Protein AF-A0A7C5TCI5-F1 (afdb_monomer)

Solvent-accessible surface area (backbone atoms only — not comparable to full-atom values): 12674 Å² total; per-residue (Å²): 134,63,66,67,57,52,53,52,51,51,50,53,52,52,51,53,50,49,55,48,21,57,48,27,45,71,73,50,46,70,68,56,53,54,50,59,69,69,53,78,67,36,75,68,48,52,59,88,47,69,71,45,50,53,48,42,74,34,11,46,44,32,35,48,54,20,66,75,69,76,41,59,52,71,59,45,46,41,63,45,45,50,49,34,48,50,51,28,50,52,52,50,51,53,43,46,49,43,14,62,77,72,64,74,44,83,82,61,60,84,61,47,64,62,49,51,51,54,48,19,46,51,35,12,46,50,30,17,47,51,30,14,50,48,36,12,47,51,34,83,12,34,64,44,31,28,46,33,31,25,52,50,27,36,50,52,38,52,57,48,43,55,54,46,49,57,49,46,73,71,50,86,49,66,68,60,38,52,52,48,50,51,52,46,55,64,41,46,53,59,24,50,53,27,50,51,53,45,49,51,64,61,63,43,80,76,59,55,69,57,54,64,60,29,46,58,56,35,54,49,50,55,55,52,48,54,53,50,61,61,66,72,50,77,83,77,78,74,84,131

Nearest PDB structures (foldseek):
  2lff-assembly1_A  TM=5.286E-01  e=2.572E+00  Escherichia coli
  5k7v-assembly1_B  TM=2.996E-01  e=3.566E+00  synthetic construct

Foldseek 3Di:
DPPVLLVVLLVVLLVVLVVLLVVLPVQQDPVLVVVQVPDAWDFQAADDDDSLVSCLVSQQSQLCVCVVVVHDSVVCCCVLPVVLLVLLSQLVVLQQCCQVPQQVHRLDDSCLSVVLSVLLSVLQSVLQVCCRRGTRGGDRGSNSSSLLSLVSLLVSLVSSLVSLVVSLVVDPDPVSNVVSVVSNVVSVVSNVVSVVVSVCSCPPPPRPVSNVVSVVSSVVSSVVVSVVVVVPDPPPPDDD

Secondary structure (DSSP, 8-state):
--HHHHHHHHHHHHHHHHHHHHHHHHHS-HHHHHHHHHS---TT----SHHHHHHHHHTTT-THHHHHTT--HHHHHIIIIIHHHHHHHHHHHHHHHHIIIIISS-SS-TTHHHHHHHHHHHHHHHHHHHHHHHHSSPPP-HHHHHHHHHHHHHHHHHHHHHHHHHHHHH---HHHHHHHHHHHHHHHHHHHHHHHHHHHHHHSSS--HHHHHHHHHHHHHHHHHHHHHHHHS-------

Sequence (240 aa):
MRLGFVVVSLLAVLLAYTALYWASLVIVPRSLIVYWVSVKAIGFRPVLNMPMLIIYLTSPFNAYESLMFHYPPWLYFIESVVVPTVVLATEVIIALWASEYVLGRETLSELFLIQSFALAIASSYMTSLIAWVGGGKPSIGTSIYTEYMLAATVYVAIMLTRDLFRRLVVSRNTLARVYIGAVITAIAMPALVAAYLATELLLKPPIPTTHIAGLIPTVTLIVTHHKLVTKLRPKTTQPI

Radius of gyration: 20.07 Å; Cα contacts (8 Å, |Δi|>4): 283; chains: 1; bounding box: 53×35×58 Å

pLDDT: mean 80.59, std 11.41, range [31.55, 92.12]

Structure (mmCIF, N/CA/C/O backbone):
data_AF-A0A7C5TCI5-F1
#
_entry.id   AF-A0A7C5TCI5-F1
#
loop_
_atom_site.group_PDB
_atom_site.id
_atom_site.type_symbol
_atom_site.label_atom_id
_atom_site.label_alt_id
_atom_site.label_comp_id
_atom_site.label_asym_id
_atom_site.label_entity_id
_atom_site.label_seq_id
_atom_site.pdbx_PDB_ins_code
_atom_site.Cartn_x
_atom_site.Cartn_y
_atom_site.Cartn_z
_atom_site.occupancy
_atom_site.B_iso_or_equiv
_atom_site.auth_seq_id
_atom_site.auth_comp_id
_atom_site.auth_asym_id
_atom_site.auth_atom_id
_atom_site.pdbx_PDB_model_num
ATOM 1 N N . MET A 1 1 ? -22.645 1.639 9.595 1.00 60.03 1 MET A N 1
ATOM 2 C CA . MET A 1 1 ? -21.625 1.379 8.543 1.00 60.03 1 MET A CA 1
ATOM 3 C C . MET A 1 1 ? -22.262 0.765 7.291 1.00 60.03 1 MET A C 1
ATOM 5 O O . MET A 1 1 ? -23.114 -0.110 7.428 1.00 60.03 1 MET A O 1
ATOM 9 N N . ARG A 1 2 ? -21.852 1.146 6.070 1.00 70.38 2 ARG A N 1
ATOM 10 C CA . ARG A 1 2 ? -22.235 0.431 4.830 1.00 70.38 2 ARG A CA 1
ATOM 11 C C . ARG A 1 2 ? -21.138 -0.558 4.430 1.00 70.38 2 ARG A C 1
ATOM 13 O O . ARG A 1 2 ? -20.331 -0.270 3.554 1.00 70.38 2 ARG A O 1
ATOM 20 N N . LEU A 1 3 ? -21.123 -1.749 5.037 1.00 71.44 3 LEU A N 1
ATOM 21 C CA . LEU A 1 3 ? -20.145 -2.807 4.716 1.00 71.44 3 LEU A CA 1
ATOM 22 C C . LEU A 1 3 ? -20.060 -3.086 3.202 1.00 71.44 3 LEU A C 1
ATOM 24 O O . LEU A 1 3 ? -18.969 -3.233 2.658 1.00 71.44 3 LEU A O 1
ATOM 28 N N . GLY A 1 4 ? -21.203 -3.053 2.506 1.00 78.94 4 GLY A N 1
ATOM 29 C CA . GLY A 1 4 ? -21.256 -3.195 1.049 1.00 78.94 4 GLY A CA 1
ATOM 30 C C . GLY A 1 4 ? -20.452 -2.132 0.292 1.00 78.94 4 GLY A C 1
ATOM 31 O O . GLY A 1 4 ? -19.818 -2.455 -0.704 1.00 78.94 4 GLY A O 1
ATOM 32 N N . PHE A 1 5 ? -20.396 -0.889 0.783 1.00 79.38 5 PHE A N 1
ATOM 33 C CA . PHE A 1 5 ? -19.582 0.164 0.170 1.00 79.38 5 PHE A CA 1
ATOM 34 C C . PHE A 1 5 ? -18.085 -0.140 0.289 1.00 79.38 5 PHE A C 1
ATOM 36 O O . PHE A 1 5 ? -17.363 -0.013 -0.698 1.00 79.38 5 PHE A O 1
ATOM 43 N N . VAL A 1 6 ? -17.623 -0.591 1.461 1.00 77.44 6 VAL A N 1
ATOM 44 C CA . VAL A 1 6 ? -16.211 -0.952 1.688 1.00 77.44 6 VAL A CA 1
ATOM 45 C C . VAL A 1 6 ? -15.799 -2.112 0.781 1.00 77.44 6 VAL A C 1
ATOM 47 O O . VAL A 1 6 ? -14.771 -2.029 0.113 1.00 77.44 6 VAL A O 1
ATOM 50 N N . VAL A 1 7 ? -16.627 -3.157 0.700 1.00 81.50 7 VAL A N 1
ATOM 51 C CA . VAL A 1 7 ? -16.359 -4.341 -0.133 1.00 81.50 7 VAL A CA 1
ATOM 52 C C . VAL A 1 7 ? -16.335 -3.988 -1.622 1.00 81.50 7 VAL A C 1
ATOM 54 O O . VAL A 1 7 ? -15.394 -4.360 -2.320 1.00 81.50 7 VAL A O 1
ATOM 57 N N . VAL A 1 8 ? -17.327 -3.237 -2.114 1.00 85.62 8 VAL A N 1
ATOM 58 C CA . VAL A 1 8 ? -17.380 -2.815 -3.526 1.00 85.62 8 VAL A CA 1
ATOM 59 C C . VAL A 1 8 ? -16.194 -1.919 -3.873 1.00 85.62 8 VAL A C 1
ATOM 61 O O . VAL A 1 8 ? -15.580 -2.093 -4.924 1.00 85.62 8 VAL A O 1
ATOM 64 N N . SER A 1 9 ? -15.834 -0.997 -2.980 1.00 81.25 9 SER A N 1
ATOM 65 C CA . SER A 1 9 ? -14.693 -0.102 -3.180 1.00 81.25 9 SER A CA 1
ATOM 66 C C . SER A 1 9 ? -13.374 -0.867 -3.230 1.00 81.25 9 SER A C 1
ATOM 68 O O . SER A 1 9 ? -12.561 -0.619 -4.117 1.00 81.25 9 SER A O 1
ATOM 70 N N . LEU A 1 10 ? -13.180 -1.830 -2.324 1.00 85.06 10 LEU A N 1
ATOM 71 C CA . LEU A 1 10 ? -12.015 -2.712 -2.317 1.00 85.06 10 LEU A CA 1
ATOM 72 C C . LEU A 1 10 ? -11.921 -3.522 -3.614 1.00 85.06 10 LEU A C 1
ATOM 74 O O . LEU A 1 10 ? -10.854 -3.591 -4.221 1.00 85.06 10 LEU A O 1
ATOM 78 N N . LEU A 1 11 ? -13.036 -4.106 -4.056 1.00 88.12 11 LEU A N 1
ATOM 79 C CA . LEU A 1 11 ? -13.081 -4.887 -5.286 1.00 88.12 11 LEU A CA 1
ATOM 80 C C . LEU A 1 11 ? -12.738 -4.023 -6.505 1.00 88.12 11 LEU A C 1
ATOM 82 O O . LEU A 1 11 ? -11.910 -4.420 -7.319 1.00 88.12 11 LEU A O 1
ATOM 86 N N . ALA A 1 12 ? -13.327 -2.830 -6.609 1.00 88.12 12 ALA A N 1
ATOM 87 C CA . ALA A 1 12 ? -13.047 -1.897 -7.698 1.00 88.12 12 ALA A CA 1
ATOM 88 C C . ALA A 1 12 ? -11.564 -1.499 -7.737 1.00 88.12 12 ALA A C 1
ATOM 90 O O . ALA A 1 12 ? -10.941 -1.510 -8.798 1.00 88.12 12 ALA A O 1
ATOM 91 N N . VAL A 1 13 ? -10.990 -1.206 -6.569 1.00 86.12 13 VAL A N 1
ATOM 92 C CA . VAL A 1 13 ? -9.574 -0.879 -6.395 1.00 86.12 13 VAL A CA 1
ATOM 93 C C . VAL A 1 13 ? -8.668 -2.032 -6.839 1.00 86.12 13 VAL A C 1
ATOM 95 O O . VAL A 1 13 ? -7.760 -1.822 -7.646 1.00 86.12 13 VAL A O 1
ATOM 98 N N . LEU A 1 14 ? -8.930 -3.252 -6.364 1.00 89.62 14 LEU A N 1
ATOM 99 C CA . LEU A 1 14 ? -8.128 -4.425 -6.711 1.00 89.62 14 LEU A CA 1
ATOM 100 C C . LEU A 1 14 ? -8.240 -4.766 -8.196 1.00 89.62 14 LEU A C 1
ATOM 102 O O . LEU A 1 14 ? -7.223 -5.065 -8.815 1.00 89.62 14 LEU A O 1
ATOM 106 N N . LEU A 1 15 ? -9.431 -4.678 -8.794 1.00 91.44 15 LEU A N 1
ATOM 107 C CA . LEU A 1 15 ? -9.624 -4.908 -10.229 1.00 91.44 15 LEU A CA 1
ATOM 108 C C . LEU A 1 15 ? -8.872 -3.874 -11.074 1.00 91.44 15 LEU A C 1
ATOM 110 O O . LEU A 1 15 ? -8.181 -4.248 -12.022 1.00 91.44 15 LEU A O 1
ATOM 114 N N . ALA A 1 16 ? -8.960 -2.592 -10.709 1.00 89.56 16 ALA A N 1
ATOM 115 C CA . ALA A 1 16 ? -8.244 -1.524 -11.400 1.00 89.56 16 ALA A CA 1
ATOM 116 C C . ALA A 1 16 ? -6.726 -1.721 -11.312 1.00 89.56 16 ALA A C 1
ATOM 118 O O . ALA A 1 16 ? -6.039 -1.673 -12.333 1.00 89.56 16 ALA A O 1
ATOM 119 N N . TYR A 1 17 ? -6.201 -2.007 -10.115 1.00 89.19 17 TYR A N 1
ATOM 120 C CA . TYR A 1 17 ? -4.777 -2.286 -9.956 1.00 89.19 17 TYR A CA 1
ATOM 121 C C . TYR A 1 17 ? -4.376 -3.539 -10.738 1.00 89.19 17 TYR A C 1
ATOM 123 O O . TYR A 1 17 ? -3.368 -3.512 -11.431 1.00 89.19 17 TYR A O 1
ATOM 131 N N . THR A 1 18 ? -5.168 -4.614 -10.688 1.00 90.69 18 THR A N 1
ATOM 132 C CA . THR A 1 18 ? -4.902 -5.858 -11.431 1.00 90.69 18 THR A CA 1
ATOM 133 C C . THR A 1 18 ? -4.759 -5.573 -12.924 1.00 90.69 18 THR A C 1
ATOM 135 O O . THR A 1 18 ? -3.785 -5.997 -13.542 1.00 90.69 18 THR A O 1
ATOM 138 N N . ALA A 1 19 ? -5.681 -4.804 -13.509 1.00 91.19 19 ALA A N 1
ATOM 139 C CA . ALA A 1 19 ? -5.610 -4.426 -14.918 1.00 91.19 19 ALA A CA 1
ATOM 140 C C . ALA A 1 19 ? -4.322 -3.648 -15.243 1.00 91.19 19 ALA A C 1
ATOM 142 O O . ALA A 1 19 ? -3.648 -3.954 -16.226 1.00 91.19 19 ALA A O 1
ATOM 143 N N . LEU A 1 20 ? -3.945 -2.687 -14.394 1.00 90.12 20 LEU A N 1
ATOM 144 C CA . LEU A 1 20 ? -2.726 -1.887 -14.561 1.00 90.12 20 LEU A CA 1
ATOM 145 C C . LEU A 1 20 ? -1.446 -2.712 -14.344 1.00 90.12 20 LEU A C 1
ATOM 147 O O . LEU A 1 20 ? -0.464 -2.523 -15.060 1.00 90.12 20 LEU A O 1
ATOM 151 N N . TYR A 1 21 ? -1.475 -3.672 -13.420 1.00 90.00 21 TYR A N 1
ATOM 152 C CA . TYR A 1 21 ? -0.403 -4.632 -13.164 1.00 90.00 21 TYR A CA 1
ATOM 153 C C . TYR A 1 21 ? -0.132 -5.478 -14.409 1.00 90.00 21 TYR A C 1
ATOM 155 O O . TYR A 1 21 ? 0.987 -5.476 -14.926 1.00 90.00 21 TYR A O 1
ATOM 163 N N . TRP A 1 22 ? -1.164 -6.112 -14.974 1.00 90.06 22 TRP A N 1
ATOM 164 C CA . TRP A 1 22 ? -1.025 -6.892 -16.207 1.00 90.06 22 TRP A CA 1
ATOM 165 C C . TRP A 1 22 ? -0.620 -6.029 -17.402 1.00 90.06 22 TRP A C 1
ATOM 167 O O . TRP A 1 22 ? 0.257 -6.427 -18.167 1.00 90.06 22 TRP A O 1
ATOM 177 N N . ALA A 1 23 ? -1.190 -4.828 -17.538 1.00 89.12 23 ALA A N 1
ATOM 178 C CA . ALA A 1 23 ? -0.784 -3.891 -18.582 1.00 89.12 23 ALA A CA 1
ATOM 179 C C . ALA A 1 23 ? 0.708 -3.536 -18.473 1.00 89.12 23 ALA A C 1
ATOM 181 O O . ALA A 1 23 ? 1.398 -3.476 -19.490 1.00 89.12 23 ALA A O 1
ATOM 182 N N . SER A 1 24 ? 1.239 -3.374 -17.256 1.00 86.88 24 SER A N 1
ATOM 183 C CA . SER A 1 24 ? 2.658 -3.063 -17.051 1.00 86.88 24 SER A CA 1
ATOM 184 C C . SER A 1 24 ? 3.605 -4.176 -17.530 1.00 86.88 24 SER A C 1
ATOM 186 O O . SER A 1 24 ? 4.658 -3.851 -18.077 1.00 86.88 24 SER A O 1
ATOM 188 N N . LEU A 1 25 ? 3.222 -5.462 -17.431 1.00 84.75 25 LEU A N 1
ATOM 189 C CA . LEU A 1 25 ? 4.002 -6.577 -18.009 1.00 84.75 25 LEU A CA 1
ATOM 190 C C . LEU A 1 25 ? 4.100 -6.490 -19.529 1.00 84.75 25 LEU A C 1
ATOM 192 O O . LEU A 1 25 ? 5.116 -6.866 -20.108 1.00 84.75 25 LEU A O 1
ATOM 196 N N . VAL A 1 26 ? 3.029 -6.032 -20.174 1.00 85.94 26 VAL A N 1
ATOM 197 C CA . VAL A 1 26 ? 2.962 -5.925 -21.634 1.00 85.94 26 VAL A CA 1
ATOM 198 C C . VAL A 1 26 ? 3.730 -4.693 -22.120 1.00 85.94 26 VAL A C 1
ATOM 200 O O . VAL A 1 26 ? 4.429 -4.757 -23.128 1.00 85.94 26 VAL A O 1
ATOM 203 N N . ILE A 1 27 ? 3.622 -3.577 -21.394 1.00 85.56 27 ILE A N 1
ATOM 204 C CA . ILE A 1 27 ? 4.225 -2.285 -21.756 1.00 85.56 27 ILE A CA 1
ATOM 205 C C . ILE A 1 27 ? 5.745 -2.275 -21.546 1.00 85.56 27 ILE A C 1
ATOM 207 O O . ILE A 1 27 ? 6.452 -1.580 -22.277 1.00 85.56 27 ILE A O 1
ATOM 211 N N . VAL A 1 28 ? 6.258 -3.021 -20.563 1.00 84.69 28 VAL A N 1
ATOM 212 C CA . VAL A 1 28 ? 7.687 -3.052 -20.220 1.00 84.69 28 VAL A CA 1
ATOM 213 C C . VAL A 1 28 ? 8.330 -4.337 -20.747 1.00 84.69 28 VAL A C 1
ATOM 215 O O . VAL A 1 28 ? 8.388 -5.344 -20.038 1.00 84.69 28 VAL A O 1
ATOM 218 N N . PRO A 1 29 ? 8.845 -4.342 -21.993 1.00 82.44 29 PRO A N 1
ATOM 219 C CA . PRO A 1 29 ? 9.517 -5.511 -22.534 1.00 82.44 29 PRO A CA 1
ATOM 220 C C . PRO A 1 29 ? 10.845 -5.762 -21.815 1.00 82.44 29 PRO A C 1
ATOM 222 O O . PRO A 1 29 ? 11.484 -4.851 -21.281 1.00 82.44 29 PRO A O 1
ATOM 225 N N . ARG A 1 30 ? 11.335 -7.004 -21.896 1.00 82.94 30 ARG A N 1
ATOM 226 C CA . ARG A 1 30 ? 12.617 -7.418 -21.299 1.00 82.94 30 ARG A CA 1
ATOM 227 C C . ARG A 1 30 ? 13.797 -6.539 -21.732 1.00 82.94 30 ARG A C 1
ATOM 229 O O . ARG A 1 30 ? 14.704 -6.307 -20.941 1.00 82.94 30 ARG A O 1
ATOM 236 N N . SER A 1 31 ? 13.780 -6.016 -22.957 1.00 86.31 31 SER A N 1
ATOM 237 C CA . SER A 1 31 ? 14.800 -5.087 -23.458 1.00 86.31 31 SER A CA 1
ATOM 238 C C . SER A 1 31 ? 14.854 -3.773 -22.670 1.00 86.31 31 SER A C 1
ATOM 240 O O . SER A 1 31 ? 15.944 -3.263 -22.422 1.00 86.31 31 SER A O 1
ATOM 242 N N . LEU A 1 32 ? 13.708 -3.254 -22.220 1.00 87.12 32 LEU A N 1
ATOM 243 C CA . LEU A 1 32 ? 13.622 -2.042 -21.401 1.00 87.12 32 LEU A CA 1
ATOM 244 C C . LEU A 1 32 ? 14.226 -2.269 -20.009 1.00 87.12 32 LEU A C 1
ATOM 246 O O . LEU A 1 32 ? 14.929 -1.408 -19.482 1.00 87.12 32 LEU A O 1
ATOM 250 N N . ILE A 1 33 ? 14.002 -3.459 -19.447 1.00 84.50 33 ILE A N 1
ATOM 251 C CA . ILE A 1 33 ? 14.586 -3.887 -18.171 1.00 84.50 33 ILE A CA 1
ATOM 252 C C . ILE A 1 33 ? 16.109 -3.978 -18.297 1.00 84.50 33 ILE A C 1
ATOM 254 O O . ILE A 1 33 ? 16.833 -3.398 -17.491 1.00 84.50 33 ILE A O 1
ATOM 258 N N . VAL A 1 34 ? 16.604 -4.658 -19.337 1.00 88.19 34 VAL A N 1
ATOM 259 C CA . VAL A 1 34 ? 18.048 -4.773 -19.612 1.00 88.19 34 VAL A CA 1
ATOM 260 C C . VAL A 1 34 ? 18.673 -3.389 -19.775 1.00 88.19 34 VAL A C 1
ATOM 262 O O . VAL A 1 34 ? 19.724 -3.116 -19.193 1.00 88.19 34 VAL A O 1
ATOM 265 N N . TYR A 1 35 ? 17.997 -2.491 -20.494 1.00 89.12 35 TYR A N 1
ATOM 266 C CA . TYR A 1 35 ? 18.424 -1.104 -20.623 1.00 89.12 35 TYR A CA 1
ATOM 267 C C . TYR A 1 35 ? 18.536 -0.413 -19.255 1.00 89.12 35 TYR A C 1
ATOM 269 O O . TYR A 1 35 ? 19.601 0.106 -18.921 1.00 89.12 35 TYR A O 1
ATOM 277 N N . TRP A 1 36 ? 17.495 -0.460 -18.421 1.00 87.44 36 TRP A N 1
ATOM 278 C CA . TRP A 1 36 ? 17.507 0.154 -17.087 1.00 87.44 36 TRP A CA 1
ATOM 279 C C . TRP A 1 36 ? 18.597 -0.403 -16.164 1.00 87.44 36 TRP A C 1
ATOM 281 O O . TRP A 1 36 ? 19.212 0.349 -15.401 1.00 87.44 36 TRP A O 1
ATOM 291 N N . VAL A 1 37 ? 18.867 -1.710 -16.242 1.00 84.75 37 VAL A N 1
ATOM 292 C CA . VAL A 1 37 ? 19.956 -2.357 -15.493 1.00 84.75 37 VAL A CA 1
ATOM 293 C C . VAL A 1 37 ? 21.320 -1.857 -15.977 1.00 84.75 37 VAL A C 1
ATOM 295 O O . VAL A 1 37 ? 22.194 -1.603 -15.151 1.00 84.75 37 VAL A O 1
ATOM 298 N N . SER A 1 38 ? 21.491 -1.666 -17.289 1.00 87.56 38 SER A N 1
ATOM 299 C CA . SER A 1 38 ? 22.753 -1.208 -17.888 1.00 87.56 38 SER A CA 1
ATOM 300 C C . SER A 1 38 ? 23.091 0.258 -17.592 1.00 87.56 38 SER A C 1
ATOM 302 O O . SER A 1 38 ? 24.262 0.643 -17.618 1.00 87.56 38 SER A O 1
ATOM 304 N N . VAL A 1 39 ? 22.086 1.089 -17.297 1.00 86.88 39 VAL A N 1
ATOM 305 C CA . VAL A 1 39 ? 22.305 2.505 -16.999 1.00 86.88 39 VAL A CA 1
ATOM 306 C C . VAL A 1 39 ? 22.965 2.657 -15.632 1.00 86.88 39 VAL A C 1
ATOM 308 O O . VAL A 1 39 ? 22.409 2.297 -14.588 1.00 86.88 39 VAL A O 1
ATOM 311 N N . LYS A 1 40 ? 24.159 3.256 -15.643 1.00 82.88 40 LYS A N 1
ATOM 312 C CA . LYS A 1 40 ? 24.899 3.590 -14.430 1.00 82.88 40 LYS A CA 1
ATOM 313 C C . LYS A 1 40 ? 24.177 4.704 -13.674 1.00 82.88 40 LYS A C 1
ATOM 315 O O . LYS A 1 40 ? 24.055 5.823 -14.165 1.00 82.88 40 LYS A O 1
ATOM 320 N N . ALA A 1 41 ? 23.738 4.385 -12.462 1.00 76.19 41 ALA A N 1
ATOM 321 C CA . ALA A 1 41 ? 23.211 5.346 -11.505 1.00 76.19 41 ALA A CA 1
ATOM 322 C C . ALA A 1 41 ? 24.335 6.300 -11.070 1.00 76.19 41 ALA A C 1
ATOM 324 O O . ALA A 1 41 ? 25.308 5.873 -10.443 1.00 76.19 41 ALA A O 1
ATOM 325 N N . ILE A 1 42 ? 24.231 7.577 -11.439 1.00 78.44 42 ILE A N 1
ATOM 326 C CA . ILE A 1 42 ? 25.145 8.631 -10.991 1.00 78.44 42 ILE A CA 1
ATOM 327 C C . ILE A 1 42 ? 24.314 9.641 -10.206 1.00 78.44 42 ILE A C 1
ATOM 329 O O . ILE A 1 42 ? 23.320 10.162 -10.712 1.00 78.44 42 ILE A O 1
ATOM 333 N N . GLY A 1 43 ? 24.726 9.901 -8.963 1.00 78.75 43 GLY A N 1
ATOM 334 C CA . GLY A 1 43 ? 24.010 10.794 -8.060 1.00 78.75 43 GLY A CA 1
ATOM 335 C C . GLY A 1 43 ? 23.765 12.171 -8.680 1.00 78.75 43 GLY A C 1
ATOM 336 O O . GLY A 1 43 ? 24.677 12.754 -9.271 1.00 78.75 43 GLY A O 1
ATOM 337 N N . PHE A 1 44 ? 22.534 12.670 -8.557 1.00 81.19 44 PHE A N 1
ATOM 338 C CA . PHE A 1 44 ? 22.084 13.974 -9.066 1.00 81.19 44 PHE A CA 1
ATOM 339 C C . PHE A 1 44 ? 22.287 14.196 -10.576 1.00 81.19 44 PHE A C 1
ATOM 341 O O . PHE A 1 44 ? 22.335 15.334 -11.043 1.00 81.19 44 PHE A O 1
ATOM 348 N N . ARG A 1 45 ? 22.401 13.118 -11.361 1.00 86.12 45 ARG A N 1
ATOM 349 C CA . ARG A 1 45 ? 22.460 13.168 -12.829 1.00 86.12 45 ARG A CA 1
ATOM 350 C C . ARG A 1 45 ? 21.374 12.264 -13.422 1.00 86.12 45 ARG A C 1
ATOM 352 O O . ARG A 1 45 ? 21.683 11.148 -13.842 1.00 86.12 45 ARG A O 1
ATOM 359 N N . PRO A 1 46 ? 20.099 12.707 -13.427 1.00 87.69 46 PRO A N 1
ATOM 360 C CA . PRO A 1 46 ? 18.991 11.921 -13.959 1.00 87.69 46 PRO A CA 1
ATOM 361 C C . PRO A 1 46 ? 19.170 11.652 -15.451 1.00 87.69 46 PRO A C 1
ATOM 363 O O . PRO A 1 46 ? 19.407 12.565 -16.242 1.00 87.69 46 PRO A O 1
ATOM 366 N N . VAL A 1 47 ? 19.012 10.390 -15.849 1.00 89.31 47 VAL A N 1
ATOM 367 C CA . VAL A 1 47 ? 18.924 10.019 -17.261 1.00 89.31 47 VAL A CA 1
ATOM 368 C C . VAL A 1 47 ? 17.501 10.292 -17.732 1.00 89.31 47 VAL A C 1
ATOM 370 O O . VAL A 1 47 ? 16.572 9.558 -17.394 1.00 89.31 47 VAL A O 1
ATOM 373 N N . LEU A 1 48 ? 17.332 11.378 -18.484 1.00 90.38 48 LEU A N 1
ATOM 374 C CA . LEU A 1 48 ? 16.043 11.829 -19.003 1.00 90.38 48 LEU A CA 1
ATOM 375 C C . LEU A 1 48 ? 15.847 11.315 -20.430 1.00 90.38 48 LEU A C 1
ATOM 377 O O . LEU A 1 48 ? 16.315 11.919 -21.393 1.00 90.38 48 LEU A O 1
ATOM 381 N N . ASN A 1 49 ? 15.173 10.176 -20.572 1.00 92.12 49 ASN A N 1
ATOM 382 C CA . ASN A 1 49 ? 14.800 9.629 -21.872 1.00 92.12 49 ASN A CA 1
ATOM 383 C C . ASN A 1 49 ? 13.491 8.835 -21.809 1.00 92.12 49 ASN A C 1
ATOM 385 O O . ASN A 1 49 ? 12.966 8.548 -20.731 1.00 92.12 49 ASN A O 1
ATOM 389 N N . MET A 1 50 ? 12.970 8.476 -22.985 1.00 91.50 50 MET A N 1
ATOM 390 C CA . MET A 1 50 ? 11.696 7.764 -23.108 1.00 91.50 50 MET A CA 1
ATOM 391 C C . MET A 1 50 ? 11.670 6.424 -22.356 1.00 91.50 50 MET A C 1
ATOM 393 O O . MET A 1 50 ? 10.691 6.190 -21.650 1.00 91.50 50 MET A O 1
ATOM 397 N N . PRO A 1 51 ? 12.711 5.568 -22.410 1.00 90.50 51 PRO A N 1
ATOM 398 C CA . PRO A 1 51 ? 12.728 4.343 -21.615 1.00 90.50 51 PRO A CA 1
ATOM 399 C C . PRO A 1 51 ? 12.571 4.566 -20.108 1.00 90.50 51 PRO A C 1
ATOM 401 O O . PRO A 1 51 ? 11.781 3.875 -19.468 1.00 90.50 51 PRO A O 1
ATOM 404 N N . MET A 1 52 ? 13.281 5.548 -19.542 1.00 90.56 52 MET A N 1
ATOM 405 C CA . MET A 1 52 ? 13.177 5.866 -18.115 1.00 90.56 52 MET A CA 1
ATOM 406 C C . MET A 1 52 ? 11.804 6.438 -17.761 1.00 90.56 52 MET A C 1
ATOM 408 O O . MET A 1 52 ? 11.249 6.079 -16.725 1.00 90.56 52 MET A O 1
ATOM 412 N N . LEU A 1 53 ? 11.213 7.254 -18.639 1.00 90.69 53 LEU A N 1
ATOM 413 C CA . LEU A 1 53 ? 9.852 7.754 -18.451 1.00 90.69 53 LEU A CA 1
ATOM 414 C C . LEU A 1 53 ? 8.816 6.620 -18.452 1.00 90.69 53 LEU A C 1
ATOM 416 O O . LEU A 1 53 ? 7.939 6.609 -17.594 1.00 90.69 53 LEU A O 1
ATOM 420 N N . ILE A 1 54 ? 8.926 5.654 -19.369 1.00 89.44 54 ILE A N 1
ATOM 421 C CA . ILE A 1 54 ? 8.021 4.493 -19.415 1.00 89.44 54 ILE A CA 1
ATOM 422 C C . ILE A 1 54 ? 8.116 3.704 -18.105 1.00 89.44 54 ILE A C 1
ATOM 424 O O . ILE A 1 54 ? 7.090 3.454 -17.478 1.00 89.44 54 ILE A O 1
ATOM 428 N N . ILE A 1 55 ? 9.336 3.398 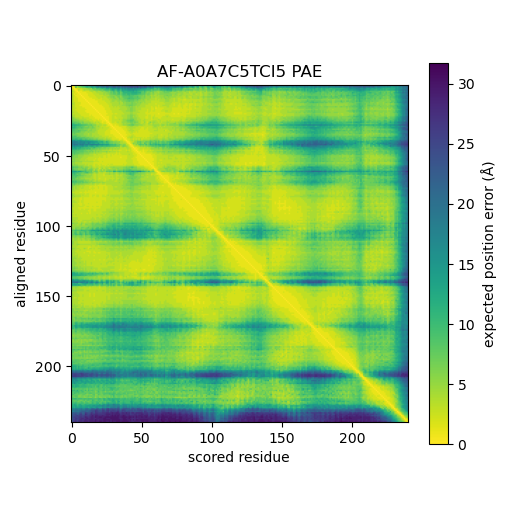-17.648 1.00 87.31 55 ILE A N 1
ATOM 429 C CA . ILE A 1 55 ? 9.574 2.692 -16.377 1.00 87.31 55 ILE A CA 1
ATOM 430 C C . ILE A 1 55 ? 8.980 3.464 -15.205 1.00 87.31 55 ILE A C 1
ATOM 432 O O . ILE A 1 55 ? 8.272 2.880 -14.389 1.00 87.31 55 ILE A O 1
ATOM 436 N N . TYR A 1 56 ? 9.214 4.775 -15.141 1.00 89.06 56 TYR A N 1
ATOM 437 C CA . TYR A 1 56 ? 8.638 5.638 -14.115 1.00 89.06 56 TYR A CA 1
ATOM 438 C C . TYR A 1 56 ? 7.103 5.573 -14.105 1.00 89.06 56 TYR A C 1
ATOM 440 O O . TYR A 1 56 ? 6.509 5.345 -13.051 1.00 89.06 56 TYR A O 1
ATOM 448 N N . LEU A 1 57 ? 6.457 5.706 -15.267 1.00 88.56 57 LEU A N 1
ATOM 449 C CA . LEU A 1 57 ? 4.996 5.686 -15.391 1.00 88.56 57 LEU A CA 1
ATOM 450 C C . LEU A 1 57 ? 4.388 4.341 -14.979 1.00 88.56 57 LEU A C 1
ATOM 452 O O . LEU A 1 57 ? 3.307 4.316 -14.390 1.00 88.56 57 LEU A O 1
ATOM 456 N N . THR A 1 58 ? 5.090 3.238 -15.237 1.00 86.56 58 THR A N 1
ATOM 457 C CA . THR A 1 58 ? 4.663 1.888 -14.840 1.00 86.56 58 THR A CA 1
ATOM 458 C C . THR A 1 58 ? 5.117 1.481 -13.438 1.00 86.56 58 THR A C 1
ATOM 460 O O . THR A 1 58 ? 4.671 0.450 -12.936 1.00 86.56 58 THR A O 1
ATOM 463 N N . SER A 1 59 ? 5.978 2.272 -12.793 1.00 79.00 59 SER A N 1
ATOM 464 C CA . SER A 1 59 ? 6.652 1.904 -11.541 1.00 79.00 59 SER A CA 1
ATOM 465 C C . SER A 1 59 ? 5.737 1.583 -10.351 1.00 79.00 59 SER A C 1
ATOM 467 O O . SER A 1 59 ? 6.148 0.753 -9.543 1.00 79.00 59 SER A O 1
ATOM 469 N N . PRO A 1 60 ? 4.518 2.144 -10.197 1.00 80.00 60 PRO A N 1
ATOM 470 C CA . PRO A 1 60 ? 3.658 1.760 -9.077 1.00 80.00 60 PRO A CA 1
ATOM 471 C C . PRO A 1 60 ? 3.020 0.386 -9.221 1.00 80.00 60 PRO A C 1
ATOM 473 O O . PRO A 1 60 ? 2.570 -0.150 -8.218 1.00 80.00 60 PRO A O 1
ATOM 476 N N . PHE A 1 61 ? 2.921 -0.137 -10.446 1.00 80.00 61 PHE A N 1
ATOM 477 C CA . PHE A 1 61 ? 2.269 -1.415 -10.753 1.00 80.00 61 PHE A CA 1
ATOM 478 C C . PHE A 1 61 ? 3.299 -2.502 -11.035 1.00 80.00 61 PHE A C 1
ATOM 480 O O . PHE A 1 61 ? 3.090 -3.647 -10.670 1.00 80.00 61 PHE A O 1
ATOM 487 N N . ASN A 1 62 ? 4.396 -2.109 -11.684 1.00 73.56 62 ASN A N 1
ATOM 488 C CA . ASN A 1 62 ? 5.684 -2.778 -11.797 1.00 73.56 62 ASN A CA 1
ATOM 489 C C . ASN A 1 62 ? 5.690 -4.306 -11.682 1.00 73.56 62 ASN A C 1
ATOM 491 O O . ASN A 1 62 ? 6.466 -4.927 -10.956 1.00 73.56 62 ASN A O 1
ATOM 495 N N . ALA A 1 63 ? 4.860 -4.931 -12.500 1.00 77.81 63 ALA A N 1
ATOM 496 C CA . ALA A 1 63 ? 4.796 -6.373 -12.562 1.00 77.81 63 ALA A CA 1
ATOM 497 C C . ALA A 1 63 ? 6.083 -6.991 -13.122 1.00 77.81 63 ALA A C 1
ATOM 499 O O . ALA A 1 63 ? 6.391 -8.149 -12.856 1.00 77.81 63 ALA A O 1
ATOM 500 N N . TYR A 1 64 ? 6.874 -6.214 -13.865 1.00 75.31 64 TYR A N 1
ATOM 501 C CA . TYR A 1 64 ? 8.152 -6.666 -14.398 1.00 75.31 64 TYR A CA 1
ATOM 502 C C . TYR A 1 64 ? 9.217 -6.902 -13.308 1.00 75.31 64 TYR A C 1
ATOM 504 O O . TYR A 1 64 ? 10.203 -7.583 -13.591 1.00 75.31 64 TYR A O 1
ATOM 512 N N . GLU A 1 65 ? 9.009 -6.450 -12.062 1.00 77.19 65 GLU A N 1
ATOM 513 C CA . GLU A 1 65 ? 9.785 -6.898 -10.889 1.00 77.19 65 GLU A CA 1
ATOM 514 C C . GLU A 1 65 ? 9.782 -8.413 -10.753 1.00 77.19 65 GLU A C 1
ATOM 516 O O . GLU A 1 65 ? 10.831 -9.018 -10.535 1.00 77.19 65 GLU A O 1
ATOM 521 N N . SER A 1 66 ? 8.624 -9.044 -10.946 1.00 80.38 66 SER A N 1
ATOM 522 C CA . SER A 1 66 ? 8.526 -10.495 -10.847 1.00 80.38 66 SER A CA 1
ATOM 523 C C . SER A 1 66 ? 9.413 -11.165 -11.903 1.00 80.38 66 SER A C 1
ATOM 525 O O . SER A 1 66 ? 10.068 -12.166 -11.628 1.00 80.38 66 SER A O 1
ATOM 527 N N . LEU A 1 67 ? 9.517 -10.574 -13.099 1.00 80.81 67 LEU A N 1
ATOM 528 C CA . LEU A 1 67 ? 10.395 -11.059 -14.165 1.00 80.81 67 LEU A CA 1
ATOM 529 C C . LEU A 1 67 ? 11.878 -10.865 -13.824 1.00 80.81 67 LEU A C 1
ATOM 531 O O . LEU A 1 67 ? 12.693 -11.717 -14.173 1.00 80.81 67 LEU A O 1
ATOM 535 N N . MET A 1 68 ? 12.229 -9.770 -13.144 1.00 78.44 68 MET A N 1
ATOM 536 C CA . MET A 1 68 ? 13.596 -9.505 -12.676 1.00 78.44 68 MET A CA 1
ATOM 537 C C . MET A 1 68 ? 14.027 -10.463 -11.564 1.00 78.44 68 MET A C 1
ATOM 539 O O . MET A 1 68 ? 15.171 -10.908 -11.557 1.00 78.44 68 MET A O 1
ATOM 543 N N . PHE A 1 69 ? 13.116 -10.792 -10.647 1.00 76.62 69 PHE A N 1
ATOM 544 C CA . PHE A 1 69 ? 13.372 -11.693 -9.521 1.00 76.62 69 PHE A CA 1
ATOM 545 C C . PHE A 1 69 ? 13.111 -13.168 -9.840 1.00 76.62 69 PHE A C 1
ATOM 547 O O . PHE A 1 69 ? 13.199 -14.006 -8.948 1.00 76.62 69 PHE A O 1
ATOM 554 N N . HIS A 1 70 ? 12.795 -13.498 -11.097 1.00 82.44 70 HIS A N 1
ATOM 555 C CA . HIS A 1 70 ? 12.422 -14.852 -11.514 1.00 82.44 70 HIS A CA 1
ATOM 556 C C . HIS A 1 70 ? 11.274 -15.448 -10.677 1.00 82.44 70 HIS A C 1
ATOM 558 O O . HIS A 1 70 ? 11.223 -16.652 -10.432 1.00 82.44 70 HIS A O 1
ATOM 564 N N . TYR A 1 71 ? 10.339 -14.594 -10.258 1.00 81.62 71 TYR A N 1
ATOM 565 C CA . TYR A 1 71 ? 9.171 -14.950 -9.465 1.00 81.62 71 TYR A CA 1
ATOM 566 C C . TYR A 1 71 ? 7.912 -15.000 -10.348 1.00 81.62 71 TYR A C 1
ATOM 568 O O . TYR A 1 71 ? 7.756 -14.156 -11.241 1.00 81.62 71 TYR A O 1
ATOM 576 N N . PRO A 1 72 ? 6.987 -15.956 -10.136 1.00 89.06 72 PRO A N 1
ATOM 577 C CA . PRO A 1 72 ? 5.744 -16.005 -10.899 1.00 89.06 72 PRO A CA 1
ATOM 578 C C . PRO A 1 72 ? 4.955 -14.685 -10.759 1.00 89.06 72 PRO A C 1
ATOM 580 O O . PRO A 1 72 ? 4.648 -14.298 -9.631 1.00 89.06 72 PRO A O 1
ATOM 583 N N . PRO A 1 73 ? 4.584 -13.992 -11.860 1.00 87.88 73 PRO A N 1
ATOM 584 C CA . PRO A 1 73 ? 3.951 -12.668 -11.777 1.00 87.88 73 PRO A CA 1
ATOM 585 C C . PRO A 1 73 ? 2.645 -12.641 -10.982 1.00 87.88 73 PRO A C 1
ATOM 587 O O . PRO A 1 73 ? 2.395 -11.727 -10.206 1.00 87.88 73 PRO A O 1
ATOM 590 N N . TRP A 1 74 ? 1.820 -13.677 -11.128 1.00 89.75 74 TRP A N 1
ATOM 591 C CA . TRP A 1 74 ? 0.566 -13.787 -10.385 1.00 89.75 74 TRP A CA 1
ATOM 592 C C . TRP A 1 74 ? 0.800 -13.951 -8.876 1.00 89.75 74 TRP A C 1
ATOM 594 O O . TRP A 1 74 ? 0.046 -13.398 -8.082 1.00 89.75 74 TRP A O 1
ATOM 604 N N . LEU A 1 75 ? 1.849 -14.678 -8.477 1.00 86.88 75 LEU A N 1
ATOM 605 C CA . LEU A 1 75 ? 2.176 -14.900 -7.071 1.00 86.88 75 LEU A CA 1
ATOM 606 C C . LEU A 1 75 ? 2.775 -13.633 -6.461 1.00 86.88 75 LEU A C 1
ATOM 608 O O . LEU A 1 75 ? 2.370 -13.233 -5.374 1.00 86.88 75 LEU A O 1
ATOM 612 N N . TYR A 1 76 ? 3.644 -12.949 -7.216 1.00 86.12 76 TYR A N 1
ATOM 613 C CA . TYR A 1 76 ? 4.165 -11.635 -6.844 1.00 86.12 76 TYR A CA 1
ATOM 614 C C . TYR A 1 76 ? 3.029 -10.656 -6.556 1.00 86.12 76 TYR A C 1
ATOM 616 O O . TYR A 1 76 ? 2.990 -10.042 -5.498 1.00 86.12 76 TYR A O 1
ATOM 624 N N . PHE A 1 77 ? 2.058 -10.573 -7.470 1.00 88.44 77 PHE A N 1
ATOM 625 C CA . PHE A 1 77 ? 0.889 -9.715 -7.322 1.00 88.44 77 PHE A CA 1
ATOM 626 C C . PHE A 1 77 ? 0.073 -10.025 -6.060 1.00 88.44 77 PHE A C 1
ATOM 628 O O . PHE A 1 77 ? -0.363 -9.112 -5.353 1.00 88.44 77 PHE A O 1
ATOM 635 N N . ILE A 1 78 ? -0.136 -11.309 -5.759 1.00 88.50 78 ILE A N 1
ATOM 636 C CA . ILE A 1 78 ? -0.852 -11.717 -4.548 1.00 88.50 78 ILE A CA 1
ATOM 637 C C . ILE A 1 78 ? -0.111 -11.219 -3.306 1.00 88.50 78 ILE A C 1
ATOM 639 O O . ILE A 1 78 ? -0.724 -10.588 -2.445 1.00 88.50 78 ILE A O 1
ATOM 643 N N . GLU A 1 79 ? 1.194 -11.459 -3.228 1.00 84.69 79 GLU A N 1
ATOM 644 C CA . GLU A 1 79 ? 2.008 -11.132 -2.055 1.00 84.69 79 GLU A CA 1
ATOM 645 C C . GLU A 1 79 ? 2.221 -9.626 -1.870 1.00 84.69 79 GLU A C 1
ATOM 647 O O . GLU A 1 79 ? 2.126 -9.132 -0.748 1.00 84.69 79 GLU A O 1
ATOM 652 N N . SER A 1 80 ? 2.468 -8.883 -2.951 1.00 81.94 80 SER A N 1
ATOM 653 C CA . SER A 1 80 ? 2.806 -7.455 -2.888 1.00 81.94 80 SER A CA 1
ATOM 654 C C . SER A 1 80 ? 1.588 -6.530 -2.952 1.00 81.94 80 SER A C 1
ATOM 656 O O . SER A 1 80 ? 1.677 -5.354 -2.605 1.00 81.94 80 SER A O 1
ATOM 658 N N . VAL A 1 81 ? 0.430 -7.015 -3.406 1.00 87.88 81 VAL A N 1
ATOM 659 C CA . VAL A 1 81 ? -0.761 -6.167 -3.581 1.00 87.88 81 VAL A CA 1
ATOM 660 C C . VAL A 1 81 ? -1.956 -6.731 -2.842 1.00 87.88 81 VAL A C 1
ATOM 662 O O . VAL A 1 81 ? -2.513 -6.047 -1.983 1.00 87.88 81 VAL A O 1
ATOM 665 N N . VAL A 1 82 ? -2.369 -7.962 -3.146 1.00 89.56 82 VAL A N 1
ATOM 666 C CA . VAL A 1 82 ? -3.635 -8.502 -2.624 1.00 89.56 82 VAL A CA 1
ATOM 667 C C . VAL A 1 82 ? -3.572 -8.672 -1.110 1.00 89.56 82 VAL A C 1
ATOM 669 O O . VAL A 1 82 ? -4.397 -8.097 -0.401 1.00 89.56 82 VAL A O 1
ATOM 672 N N . VAL A 1 83 ? -2.578 -9.406 -0.608 1.00 88.81 83 VAL A N 1
ATOM 673 C CA . VAL A 1 83 ? -2.400 -9.684 0.824 1.00 88.81 83 VAL A CA 1
ATOM 674 C C . VAL A 1 83 ? -2.330 -8.398 1.659 1.00 88.81 83 VAL A C 1
ATOM 676 O O . VAL A 1 83 ? -3.177 -8.241 2.542 1.00 88.81 83 VAL A O 1
ATOM 679 N N . PRO A 1 84 ? -1.422 -7.436 1.399 1.00 88.69 84 PRO A N 1
ATOM 680 C CA . PRO A 1 84 ? -1.329 -6.226 2.218 1.00 88.69 84 PRO A CA 1
ATOM 681 C C . PRO A 1 84 ? -2.588 -5.348 2.132 1.00 88.69 84 PRO A C 1
ATOM 683 O O . PRO A 1 84 ? -2.982 -4.741 3.128 1.00 88.69 84 PRO A O 1
ATOM 686 N N . THR A 1 85 ? -3.275 -5.322 0.983 1.00 89.69 85 THR A N 1
ATOM 687 C CA . THR A 1 85 ? -4.542 -4.580 0.841 1.00 89.69 85 THR A CA 1
ATOM 688 C C . THR A 1 85 ? -5.667 -5.231 1.652 1.00 89.69 85 THR A C 1
ATOM 690 O O . THR A 1 85 ? -6.441 -4.529 2.302 1.00 89.69 85 THR A O 1
ATOM 693 N N . VAL A 1 86 ? -5.755 -6.566 1.656 1.00 88.81 86 VAL A N 1
ATOM 694 C CA . VAL A 1 86 ? -6.742 -7.316 2.453 1.00 88.81 86 VAL A CA 1
ATOM 695 C C . VAL A 1 86 ? -6.482 -7.156 3.951 1.00 88.81 86 VAL A C 1
ATOM 697 O O . VAL A 1 86 ? -7.434 -6.982 4.716 1.00 88.81 86 VAL A O 1
ATOM 700 N N . VAL A 1 87 ? -5.214 -7.157 4.373 1.00 89.94 87 VAL A N 1
ATOM 701 C CA . VAL A 1 87 ? -4.825 -6.898 5.768 1.00 89.94 87 VAL A CA 1
ATOM 702 C C . VAL A 1 87 ? -5.295 -5.507 6.206 1.00 89.94 87 VAL A C 1
ATOM 704 O O . VAL A 1 87 ? -6.013 -5.401 7.203 1.00 89.94 87 VAL A O 1
ATOM 707 N N . LEU A 1 88 ? -5.005 -4.459 5.423 1.00 89.81 88 LEU A N 1
ATOM 708 C CA . LEU A 1 88 ? -5.493 -3.107 5.714 1.00 89.81 88 LEU A CA 1
ATOM 709 C C . LEU A 1 88 ? -7.026 -3.043 5.738 1.00 89.81 88 LEU A C 1
ATOM 711 O O . LEU A 1 88 ? -7.606 -2.443 6.639 1.00 89.81 88 LEU A O 1
ATOM 715 N N . ALA A 1 89 ? -7.699 -3.648 4.758 1.00 88.81 89 ALA A N 1
ATOM 716 C CA . ALA A 1 89 ? -9.158 -3.632 4.683 1.00 88.81 89 ALA A CA 1
ATOM 717 C C . ALA A 1 89 ? -9.803 -4.297 5.907 1.00 88.81 89 ALA A C 1
ATOM 719 O O . ALA A 1 89 ? -10.780 -3.775 6.441 1.00 88.81 89 ALA A O 1
ATOM 720 N N . THR A 1 90 ? -9.232 -5.409 6.375 1.00 87.88 90 THR A N 1
ATOM 721 C CA . THR A 1 90 ? -9.678 -6.103 7.591 1.00 87.88 90 THR A CA 1
ATOM 722 C C . THR A 1 90 ? -9.555 -5.189 8.807 1.00 87.88 90 THR A C 1
ATOM 724 O O . THR A 1 90 ? -10.523 -5.011 9.546 1.00 87.88 90 THR A O 1
ATOM 727 N N . GLU A 1 91 ? -8.405 -4.533 8.959 1.00 89.19 91 GLU A N 1
ATOM 728 C CA . GLU A 1 91 ? -8.141 -3.587 10.045 1.00 89.19 91 GLU A CA 1
ATOM 729 C C . GLU A 1 91 ? -9.118 -2.396 10.019 1.00 89.19 91 GLU A C 1
ATOM 731 O O . GLU A 1 91 ? -9.693 -2.013 11.039 1.00 89.19 91 GLU A O 1
ATOM 736 N N . VAL A 1 92 ? -9.398 -1.855 8.829 1.00 88.38 92 VAL A N 1
ATOM 737 C CA . VAL A 1 92 ? -10.383 -0.782 8.622 1.00 88.38 92 VAL A CA 1
ATOM 738 C C . VAL A 1 92 ? -11.800 -1.236 8.976 1.00 88.38 92 VAL A C 1
ATOM 740 O O . VAL A 1 92 ? -12.532 -0.486 9.621 1.00 88.38 92 VAL A O 1
ATOM 743 N N . ILE A 1 93 ? -12.208 -2.447 8.590 1.00 87.62 93 ILE A N 1
ATOM 744 C CA . ILE A 1 93 ? -13.533 -2.992 8.930 1.00 87.62 93 ILE A CA 1
ATOM 745 C C . ILE A 1 93 ? -13.686 -3.104 10.450 1.00 87.62 93 ILE A C 1
ATOM 747 O O . ILE A 1 93 ? -14.689 -2.632 10.994 1.00 87.62 93 ILE A O 1
ATOM 751 N N . ILE A 1 94 ? -12.678 -3.650 11.138 1.00 87.81 94 ILE A N 1
ATOM 752 C CA . ILE A 1 94 ? -12.665 -3.746 12.603 1.00 87.81 94 ILE A CA 1
ATOM 753 C C . ILE A 1 94 ? -12.733 -2.344 13.228 1.00 87.81 94 ILE A C 1
ATOM 755 O O . ILE A 1 94 ? -13.526 -2.120 14.145 1.00 87.81 94 ILE A O 1
ATOM 759 N N . ALA A 1 95 ? -11.976 -1.377 12.701 1.00 86.69 95 ALA A N 1
ATOM 760 C CA . ALA A 1 95 ? -11.985 0.010 13.167 1.00 86.69 95 ALA A CA 1
ATOM 761 C C . ALA A 1 95 ? -13.345 0.691 13.033 1.00 86.69 95 ALA A C 1
ATOM 763 O O . ALA A 1 95 ? -13.792 1.383 13.954 1.00 86.69 95 ALA A O 1
ATOM 764 N N . LEU A 1 96 ? -14.017 0.490 11.903 1.00 85.19 96 LEU A N 1
ATOM 765 C CA . LEU A 1 96 ? -15.346 1.040 11.657 1.00 85.19 96 LEU A CA 1
ATOM 766 C C . LEU A 1 96 ? -16.379 0.420 12.605 1.00 85.19 96 LEU A C 1
ATOM 768 O O . LEU A 1 96 ? -17.158 1.153 13.214 1.00 85.19 96 LEU A O 1
ATOM 772 N N . TRP A 1 97 ? -16.341 -0.899 12.810 1.00 86.31 97 TRP A N 1
ATOM 773 C CA . TRP A 1 97 ? -17.228 -1.578 13.762 1.00 86.31 97 TRP A CA 1
ATOM 774 C C . TRP A 1 97 ? -16.983 -1.121 15.199 1.00 86.31 97 TRP A C 1
ATOM 776 O O . TRP A 1 97 ? -17.922 -0.784 15.917 1.00 86.31 97 TRP A O 1
ATOM 786 N N . ALA A 1 98 ? -15.726 -1.050 15.627 1.00 84.88 98 ALA A N 1
ATOM 787 C CA . ALA A 1 98 ? -15.376 -0.572 16.958 1.00 84.88 98 ALA A CA 1
ATOM 788 C C . ALA A 1 98 ? -15.796 0.896 17.171 1.00 84.88 98 ALA A C 1
ATOM 790 O O . ALA A 1 98 ? -16.289 1.259 18.240 1.00 84.88 98 ALA A O 1
ATOM 791 N N . SER A 1 99 ? -15.666 1.740 16.148 1.00 81.62 99 SER A N 1
ATOM 792 C CA . SER A 1 99 ? -16.130 3.133 16.184 1.00 81.62 99 SER A CA 1
ATOM 793 C C . SER A 1 99 ? -17.635 3.233 16.438 1.00 81.62 99 SER A C 1
ATOM 795 O O . SER A 1 99 ? -18.066 3.982 17.318 1.00 81.62 99 SER A O 1
ATOM 797 N N . GLU A 1 100 ? -18.418 2.447 15.698 1.00 83.06 100 GLU A N 1
ATOM 798 C CA . GLU A 1 100 ? -19.883 2.441 15.750 1.00 83.06 100 GLU A CA 1
ATOM 799 C C . GLU A 1 100 ? -20.410 1.815 17.050 1.00 83.06 100 GLU A C 1
ATOM 801 O O . GLU A 1 100 ? -21.198 2.438 17.759 1.00 83.06 100 GLU A O 1
ATOM 806 N N . TYR A 1 101 ? -19.932 0.620 17.407 1.00 80.75 101 TYR A N 1
ATOM 807 C CA . TYR A 1 101 ? -20.519 -0.186 18.484 1.00 80.75 101 TYR A CA 1
ATOM 808 C C . TYR A 1 101 ? -19.837 -0.032 19.852 1.00 80.75 101 TYR A C 1
ATOM 810 O O . TYR A 1 101 ? -20.439 -0.374 20.869 1.00 80.75 101 TYR A O 1
ATOM 818 N N . VAL A 1 102 ? -18.593 0.461 19.917 1.00 81.69 102 VAL A N 1
ATOM 819 C CA . VAL A 1 102 ? -17.842 0.603 21.187 1.00 81.69 102 VAL A CA 1
ATOM 820 C C . VAL A 1 102 ? -17.658 2.061 21.576 1.00 81.69 102 VAL A C 1
ATOM 822 O O . VAL A 1 102 ? -17.876 2.443 22.731 1.00 81.69 102 VAL A O 1
ATOM 825 N N . LEU A 1 103 ? -17.179 2.866 20.630 1.00 79.81 103 LEU A N 1
ATOM 826 C CA . LEU A 1 103 ? -16.722 4.223 20.913 1.00 79.81 103 LEU A CA 1
ATOM 827 C C . LEU A 1 103 ? -17.832 5.265 20.754 1.00 79.81 103 LEU A C 1
ATOM 829 O O . LEU A 1 103 ? -17.701 6.349 21.324 1.00 79.81 103 LEU A O 1
ATOM 833 N N . GLY A 1 104 ? -18.903 4.951 20.017 1.00 76.06 104 GLY A N 1
ATOM 834 C CA . GLY A 1 104 ? -20.008 5.878 19.742 1.00 76.06 104 GLY A CA 1
ATOM 835 C C . GLY A 1 104 ? -19.562 7.128 18.977 1.00 76.06 104 GLY A C 1
ATOM 836 O O . GLY A 1 104 ? -20.206 8.170 19.050 1.00 76.06 104 GLY A O 1
ATOM 837 N N . ARG A 1 105 ? -18.415 7.054 18.297 1.00 74.75 105 ARG A N 1
ATOM 838 C CA . ARG A 1 105 ? -17.822 8.151 17.532 1.00 74.75 105 ARG A CA 1
ATOM 839 C C . ARG A 1 105 ? -17.009 7.586 16.386 1.00 74.75 105 ARG A C 1
ATOM 841 O O . ARG A 1 105 ? -16.398 6.529 16.515 1.00 74.75 105 ARG A O 1
ATOM 848 N N . GLU A 1 106 ? -16.916 8.342 15.308 1.00 70.75 106 GLU A N 1
ATOM 849 C CA . GLU A 1 106 ? -16.074 7.979 14.176 1.00 70.75 106 GLU A CA 1
ATOM 850 C C . GLU A 1 106 ? -14.592 8.157 14.526 1.00 70.75 106 GLU A C 1
ATOM 852 O O . GLU A 1 106 ? -14.141 9.267 14.816 1.00 70.75 106 GLU A O 1
ATOM 857 N N . THR A 1 107 ? -13.826 7.064 14.503 1.00 72.12 107 THR A N 1
ATOM 858 C CA . THR A 1 107 ? -12.353 7.130 14.558 1.00 72.12 107 THR A CA 1
ATOM 859 C C . THR A 1 107 ? -11.727 7.104 13.170 1.00 72.12 107 THR A C 1
ATOM 861 O O . THR A 1 107 ? -10.633 7.626 12.974 1.00 72.12 107 THR A O 1
ATOM 864 N N . LEU A 1 108 ? -12.439 6.544 12.192 1.00 77.31 108 LEU A N 1
ATOM 865 C CA . LEU A 1 108 ? -11.993 6.384 10.819 1.00 77.31 108 LEU A CA 1
ATOM 866 C C . LEU A 1 108 ? -13.180 6.578 9.865 1.00 77.31 108 LEU A C 1
ATOM 868 O O . LEU A 1 108 ? -14.316 6.259 10.208 1.00 77.31 108 LEU A O 1
ATOM 872 N N . SER A 1 109 ? -12.915 7.098 8.668 1.00 78.31 109 SER A N 1
ATOM 873 C CA . SER A 1 109 ? -13.923 7.264 7.615 1.00 78.31 109 SER A CA 1
ATOM 874 C C . SER A 1 109 ? -13.967 6.035 6.707 1.00 78.31 109 SER A C 1
ATOM 876 O O . SER A 1 109 ? -12.925 5.454 6.416 1.00 78.31 109 SER A O 1
ATOM 878 N N . GLU A 1 110 ? -15.141 5.698 6.164 1.00 74.88 110 GLU A N 1
ATOM 879 C CA . GLU A 1 110 ? -15.290 4.665 5.122 1.00 74.88 110 GLU A CA 1
ATOM 880 C C . GLU A 1 110 ? -14.440 4.977 3.870 1.00 74.88 110 GLU A C 1
ATOM 882 O O . GLU A 1 110 ? -13.966 4.070 3.189 1.00 74.88 110 GLU A O 1
ATOM 887 N N . LEU A 1 111 ? -14.176 6.263 3.599 1.00 80.25 111 LEU A N 1
ATOM 888 C CA . LEU A 1 111 ? -13.320 6.710 2.491 1.00 80.25 111 LEU A CA 1
ATOM 889 C C . LEU A 1 111 ? -11.827 6.467 2.732 1.00 80.25 111 LEU A C 1
ATOM 891 O O . LEU A 1 111 ? -11.049 6.557 1.781 1.00 80.25 111 LEU A O 1
ATOM 895 N N . PHE A 1 112 ? -11.422 6.167 3.971 1.00 83.06 112 PHE A N 1
ATOM 896 C CA . PHE A 1 112 ? -10.017 5.976 4.318 1.00 83.06 112 PHE A CA 1
ATOM 897 C C . PHE A 1 112 ? -9.379 4.897 3.447 1.00 83.06 112 PHE A C 1
ATOM 899 O O . PHE A 1 112 ? -8.309 5.133 2.913 1.00 83.06 112 PHE A O 1
ATOM 906 N N . LEU A 1 113 ? -10.065 3.774 3.203 1.00 82.06 113 LEU A N 1
ATOM 907 C CA . LEU A 1 113 ? -9.525 2.678 2.394 1.00 82.06 113 LEU A CA 1
ATOM 908 C C . LEU A 1 113 ? -9.233 3.099 0.941 1.00 82.06 113 LEU A C 1
ATOM 910 O O . LEU A 1 113 ? -8.144 2.847 0.428 1.00 82.06 113 LEU A O 1
ATOM 914 N N . ILE A 1 114 ? -10.175 3.792 0.290 1.00 82.00 114 ILE A N 1
ATOM 915 C CA . ILE A 1 114 ? -10.005 4.294 -1.088 1.00 82.00 114 ILE A CA 1
ATOM 916 C C . ILE A 1 114 ? -8.869 5.319 -1.144 1.00 82.00 114 ILE A C 1
ATOM 918 O O . ILE A 1 114 ? -8.056 5.331 -2.067 1.00 82.00 114 ILE A O 1
ATOM 922 N N . GLN A 1 115 ? -8.807 6.191 -0.141 1.00 84.62 115 GLN A N 1
ATOM 923 C CA . GLN A 1 115 ? -7.797 7.237 -0.068 1.00 84.62 115 GLN A CA 1
ATOM 924 C C . GLN A 1 115 ? -6.415 6.655 0.225 1.00 84.62 115 GLN A C 1
ATOM 926 O O . GLN A 1 115 ? -5.454 7.070 -0.411 1.00 84.62 115 GLN A O 1
ATOM 931 N N . SER A 1 116 ? -6.310 5.651 1.096 1.00 86.12 116 SER A N 1
ATOM 932 C CA . SER A 1 116 ? -5.081 4.892 1.333 1.00 86.12 116 SER A CA 1
ATOM 933 C C . SER A 1 116 ? -4.571 4.248 0.051 1.00 86.12 116 SER A C 1
ATOM 935 O O . SER A 1 116 ? -3.379 4.318 -0.220 1.00 86.12 116 SER A O 1
ATOM 937 N N . PHE A 1 117 ? -5.454 3.706 -0.787 1.00 83.88 117 PHE A N 1
ATOM 938 C CA . PHE A 1 117 ? -5.058 3.188 -2.094 1.00 83.88 117 PHE A CA 1
ATOM 939 C C . PHE A 1 117 ? -4.484 4.269 -3.020 1.00 83.88 117 PHE A C 1
ATOM 941 O O . PHE A 1 117 ? -3.386 4.114 -3.556 1.00 83.88 117 PHE A O 1
ATOM 948 N N . ALA A 1 118 ? -5.185 5.396 -3.167 1.00 86.06 118 ALA A N 1
ATOM 949 C CA . ALA A 1 118 ? -4.699 6.512 -3.978 1.00 86.06 118 ALA A CA 1
ATOM 950 C C . ALA A 1 118 ? -3.362 7.069 -3.452 1.00 86.06 118 ALA A C 1
ATOM 952 O O . AL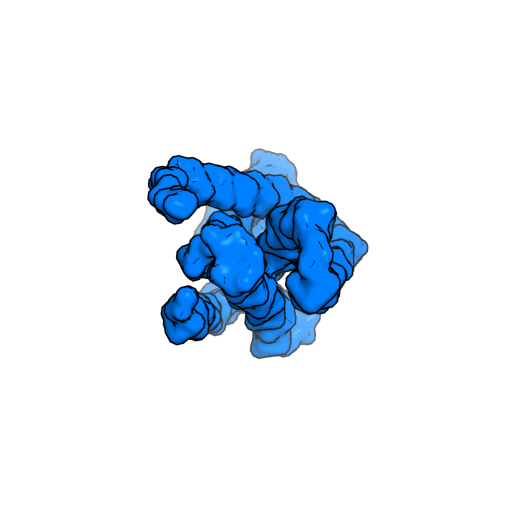A A 1 118 ? -2.456 7.373 -4.229 1.00 86.06 118 ALA A O 1
ATOM 953 N N . LEU A 1 119 ? -3.216 7.161 -2.129 1.00 88.12 119 LEU A N 1
ATOM 954 C CA . LEU A 1 119 ? -1.999 7.621 -1.469 1.00 88.12 119 LEU A CA 1
ATOM 955 C C . LEU A 1 119 ? -0.849 6.612 -1.584 1.00 88.12 119 LEU A C 1
ATOM 957 O O . LEU A 1 119 ? 0.294 7.045 -1.694 1.00 88.12 119 LEU A O 1
ATOM 961 N N . ALA A 1 120 ? -1.122 5.306 -1.626 1.00 87.25 120 ALA A N 1
ATOM 962 C CA . ALA A 1 120 ? -0.112 4.282 -1.888 1.00 87.25 120 ALA A CA 1
ATOM 963 C C . ALA A 1 120 ? 0.472 4.422 -3.301 1.00 87.25 120 ALA A C 1
ATOM 965 O O . ALA A 1 120 ? 1.693 4.404 -3.479 1.00 87.25 120 ALA A O 1
ATOM 966 N N . ILE A 1 121 ? -0.385 4.646 -4.305 1.00 86.44 121 ILE A N 1
ATOM 967 C CA . ILE A 1 121 ? 0.048 4.920 -5.685 1.00 86.44 121 ILE A CA 1
ATOM 968 C C . ILE A 1 121 ? 0.848 6.226 -5.745 1.00 86.44 121 ILE A C 1
ATOM 970 O O . ILE A 1 121 ? 1.938 6.258 -6.317 1.00 86.44 121 ILE A O 1
ATOM 974 N N . ALA A 1 122 ? 0.343 7.295 -5.124 1.00 87.31 122 ALA A N 1
ATOM 975 C CA . ALA A 1 122 ? 1.033 8.583 -5.088 1.00 87.31 122 ALA A CA 1
ATOM 976 C C . ALA A 1 122 ? 2.404 8.483 -4.397 1.00 87.31 122 ALA A C 1
ATOM 978 O O . ALA A 1 122 ? 3.388 9.028 -4.897 1.00 87.31 122 ALA A O 1
ATOM 979 N N . SER A 1 123 ? 2.487 7.748 -3.284 1.00 86.19 123 SER A N 1
ATOM 980 C CA . SER A 1 123 ? 3.742 7.481 -2.577 1.00 86.19 123 SER A CA 1
ATOM 981 C C . SER A 1 123 ? 4.724 6.704 -3.454 1.00 86.19 123 SER A C 1
ATOM 983 O O . SER A 1 123 ? 5.900 7.062 -3.528 1.00 86.19 123 SER A O 1
ATOM 985 N N . SER A 1 124 ? 4.239 5.712 -4.204 1.00 85.44 124 SER A N 1
ATOM 986 C CA . SER A 1 124 ? 5.060 4.934 -5.139 1.00 85.44 124 SER A CA 1
ATOM 987 C C . SER A 1 124 ? 5.646 5.816 -6.248 1.00 85.44 124 SER A C 1
ATOM 989 O O . SER A 1 124 ? 6.858 5.799 -6.475 1.00 85.44 124 SER A O 1
ATOM 991 N N . TYR A 1 125 ? 4.827 6.672 -6.872 1.00 88.00 125 TYR A N 1
ATOM 992 C CA . TYR A 1 125 ? 5.303 7.631 -7.875 1.00 88.00 125 TYR A CA 1
ATOM 993 C C . TYR A 1 125 ? 6.287 8.651 -7.304 1.00 88.00 125 TYR A C 1
ATOM 995 O O . TYR A 1 125 ? 7.298 8.953 -7.937 1.00 88.00 125 TYR A O 1
ATOM 1003 N N . MET A 1 126 ? 6.014 9.201 -6.121 1.00 87.44 126 MET A N 1
ATOM 1004 C CA . MET A 1 126 ? 6.885 10.211 -5.526 1.00 87.44 126 MET A CA 1
ATOM 1005 C C . MET A 1 126 ? 8.234 9.612 -5.124 1.00 87.44 126 MET A C 1
ATOM 1007 O O . MET A 1 126 ? 9.274 10.190 -5.426 1.00 87.44 126 MET A O 1
ATOM 1011 N N . THR A 1 127 ? 8.230 8.424 -4.522 1.00 85.00 127 THR A N 1
ATOM 1012 C CA . THR A 1 127 ? 9.453 7.686 -4.181 1.00 85.00 127 THR A CA 1
ATOM 1013 C C . THR A 1 127 ? 10.264 7.352 -5.429 1.00 85.00 127 THR A C 1
ATOM 1015 O O . THR A 1 127 ? 11.477 7.571 -5.458 1.00 85.00 127 THR A O 1
ATOM 1018 N N . SER A 1 128 ? 9.601 6.897 -6.498 1.00 86.06 128 SER A N 1
ATOM 1019 C CA . SER A 1 128 ? 10.261 6.631 -7.779 1.00 86.06 128 SER A CA 1
ATOM 1020 C C . SER A 1 128 ? 10.868 7.890 -8.399 1.00 86.06 128 SER A C 1
ATOM 1022 O O . SER A 1 128 ? 11.989 7.841 -8.907 1.00 86.06 128 SER A O 1
ATOM 1024 N N . LEU A 1 129 ? 10.191 9.035 -8.279 1.00 88.56 129 LEU A N 1
ATOM 1025 C CA . LEU A 1 129 ? 10.699 10.322 -8.749 1.00 88.56 129 LEU A CA 1
ATOM 1026 C C . LEU A 1 129 ? 11.918 10.785 -7.941 1.00 88.56 129 LEU A C 1
ATOM 1028 O O . LEU A 1 129 ? 12.913 11.200 -8.531 1.00 88.56 129 LEU A O 1
ATOM 1032 N N . ILE A 1 130 ? 11.871 10.680 -6.609 1.00 86.06 130 ILE A N 1
ATOM 1033 C CA . ILE A 1 130 ? 13.002 11.009 -5.727 1.00 86.06 130 ILE A CA 1
ATOM 1034 C C . ILE A 1 130 ? 14.215 10.147 -6.088 1.00 86.06 130 ILE A C 1
ATOM 1036 O O . ILE A 1 130 ? 15.320 10.668 -6.240 1.00 86.06 130 ILE A O 1
ATOM 1040 N N . ALA A 1 131 ? 14.007 8.845 -6.289 1.00 83.75 131 ALA A N 1
ATOM 1041 C CA . ALA A 1 131 ? 15.058 7.932 -6.722 1.00 83.75 131 ALA A CA 1
ATOM 1042 C C . ALA A 1 131 ? 15.604 8.292 -8.109 1.00 83.75 131 ALA A C 1
ATOM 1044 O O . ALA A 1 131 ? 16.813 8.229 -8.325 1.00 83.75 131 ALA A O 1
ATOM 1045 N N . TRP A 1 132 ? 14.746 8.728 -9.032 1.00 89.62 132 TRP A N 1
ATOM 1046 C CA . TRP A 1 132 ? 15.177 9.147 -10.360 1.00 89.62 132 TRP A CA 1
ATOM 1047 C C . TRP A 1 132 ? 16.050 10.395 -10.316 1.00 89.62 132 TRP A C 1
ATOM 1049 O O . TRP A 1 132 ? 17.163 10.393 -10.847 1.00 89.62 132 TRP A O 1
ATOM 1059 N N . VAL A 1 133 ? 15.568 11.440 -9.648 1.00 87.81 133 VAL A N 1
ATOM 1060 C CA . VAL A 1 133 ? 16.266 12.723 -9.534 1.00 87.81 133 VAL A CA 1
ATOM 1061 C C . VAL A 1 133 ? 17.567 12.561 -8.745 1.00 87.81 133 VAL A C 1
ATOM 1063 O O . VAL A 1 133 ? 18.608 13.070 -9.160 1.00 87.81 133 VAL A O 1
ATOM 1066 N N . GLY A 1 134 ? 17.528 11.828 -7.630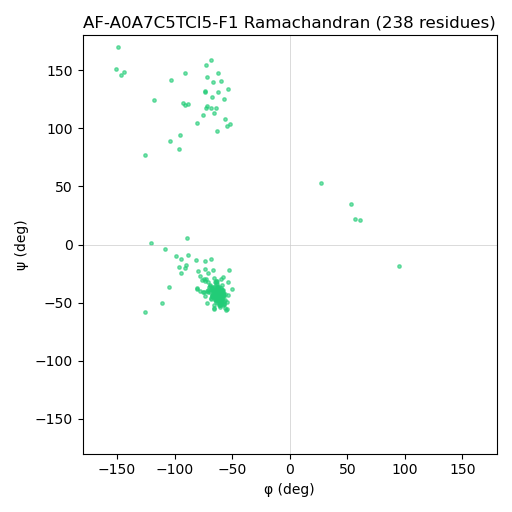 1.00 83.56 134 GLY A N 1
ATOM 1067 C CA . GLY A 1 134 ? 18.676 11.648 -6.743 1.00 83.56 134 GLY A CA 1
ATOM 1068 C C . GLY A 1 134 ? 19.679 10.598 -7.221 1.00 83.56 134 GLY A C 1
ATOM 1069 O O . GLY A 1 134 ? 20.880 10.804 -7.083 1.00 83.56 134 GLY A O 1
ATOM 1070 N N . GLY A 1 135 ? 19.210 9.486 -7.790 1.00 80.94 135 GLY A N 1
ATOM 1071 C CA . GLY A 1 135 ? 20.013 8.303 -8.123 1.00 80.94 135 GLY A CA 1
ATOM 1072 C C . GLY A 1 135 ? 20.262 8.079 -9.616 1.00 80.94 135 GLY A C 1
ATOM 1073 O O . GLY A 1 135 ? 20.988 7.158 -9.977 1.00 80.94 135 GLY A O 1
ATOM 1074 N N . GLY A 1 136 ? 19.685 8.890 -10.502 1.00 84.31 136 GLY A N 1
ATOM 1075 C CA . GLY A 1 136 ? 19.943 8.811 -11.941 1.00 84.31 136 GLY A CA 1
ATOM 1076 C C . GLY A 1 136 ? 18.935 7.969 -12.733 1.00 84.31 136 GLY A C 1
ATOM 1077 O O . GLY A 1 136 ? 18.831 8.136 -13.949 1.00 84.31 136 GLY A O 1
ATOM 1078 N N . LYS A 1 137 ? 18.163 7.098 -12.067 1.00 86.56 137 LYS A N 1
ATOM 1079 C CA . LYS A 1 137 ? 17.149 6.222 -12.679 1.00 86.56 137 LYS A CA 1
ATOM 1080 C C . LYS A 1 137 ? 15.951 6.000 -11.743 1.00 86.56 137 LYS A C 1
ATOM 1082 O O . LYS A 1 137 ? 16.153 5.970 -10.530 1.00 86.56 137 LYS A O 1
ATOM 1087 N N . PRO A 1 138 ? 14.723 5.861 -12.270 1.00 85.25 138 PRO A N 1
ATOM 1088 C CA . PRO A 1 138 ? 13.523 5.701 -11.456 1.00 85.25 138 PRO A CA 1
ATOM 1089 C C . PRO A 1 138 ? 13.564 4.425 -10.621 1.00 85.25 138 PRO A C 1
ATOM 1091 O O . PRO A 1 138 ? 14.127 3.410 -11.050 1.00 85.25 138 PRO A O 1
ATOM 1094 N N . SER A 1 139 ? 12.949 4.495 -9.435 1.00 76.62 139 SER A N 1
ATOM 1095 C CA . SER A 1 139 ? 12.746 3.317 -8.593 1.00 76.62 139 SER A CA 1
ATOM 1096 C C . SER A 1 139 ? 11.676 2.416 -9.181 1.00 76.62 139 SER A C 1
ATOM 1098 O O . SER A 1 139 ? 10.743 2.830 -9.869 1.00 76.62 139 SER A O 1
ATOM 1100 N N . ILE A 1 140 ? 11.830 1.169 -8.802 1.00 69.31 140 ILE A N 1
ATOM 1101 C CA . ILE A 1 140 ? 10.966 0.032 -9.016 1.00 69.31 140 ILE A CA 1
ATOM 1102 C C . ILE A 1 140 ? 10.052 -0.029 -7.766 1.00 69.31 140 ILE A C 1
ATOM 1104 O O . ILE A 1 140 ? 10.568 0.097 -6.654 1.00 69.31 140 ILE A O 1
ATOM 1108 N N . GLY A 1 141 ? 8.721 0.044 -7.943 1.00 62.09 141 GLY A N 1
ATOM 1109 C CA . GLY A 1 141 ? 7.805 0.634 -6.949 1.00 62.09 141 GLY A CA 1
ATOM 1110 C C . GLY A 1 141 ? 6.691 -0.241 -6.354 1.00 62.09 141 GLY A C 1
ATOM 1111 O O . GLY A 1 141 ? 5.954 0.279 -5.514 1.00 62.09 141 GLY A O 1
ATOM 1112 N N . THR A 1 142 ? 6.554 -1.531 -6.693 1.00 65.12 142 THR A N 1
ATOM 1113 C CA . THR A 1 142 ? 5.513 -2.386 -6.060 1.00 65.12 142 THR A CA 1
ATOM 1114 C C . THR A 1 142 ? 5.778 -2.589 -4.564 1.00 65.12 142 THR A C 1
ATOM 1116 O O . THR A 1 142 ? 4.853 -2.731 -3.757 1.00 65.12 142 THR A O 1
ATOM 1119 N N . SER A 1 143 ? 7.050 -2.537 -4.167 1.00 72.19 143 SER A N 1
ATOM 1120 C CA . SER A 1 143 ? 7.458 -2.580 -2.765 1.00 72.19 143 SER A CA 1
ATOM 1121 C C . SER A 1 143 ? 6.951 -1.380 -1.958 1.00 72.19 143 SER A C 1
ATOM 1123 O O . SER A 1 143 ? 6.492 -1.565 -0.836 1.00 72.19 143 SER A O 1
ATOM 1125 N N . ILE A 1 144 ? 6.928 -0.173 -2.532 1.00 79.31 144 ILE A N 1
ATOM 1126 C CA . ILE A 1 144 ? 6.463 1.047 -1.844 1.00 79.31 144 ILE A CA 1
ATOM 1127 C C . ILE A 1 144 ? 4.950 1.017 -1.612 1.00 79.31 144 ILE A C 1
ATOM 1129 O O . ILE A 1 144 ? 4.469 1.450 -0.564 1.00 79.31 144 ILE A O 1
ATOM 1133 N N . TYR A 1 145 ? 4.187 0.462 -2.558 1.00 84.00 145 TYR A N 1
ATOM 1134 C CA . TYR A 1 145 ? 2.762 0.205 -2.354 1.00 84.00 145 TYR A CA 1
ATOM 1135 C C . TYR A 1 145 ? 2.541 -0.729 -1.156 1.00 84.00 145 TYR A C 1
ATOM 1137 O O . TYR A 1 145 ? 1.737 -0.425 -0.272 1.00 84.00 145 TYR A O 1
ATOM 1145 N N . THR A 1 146 ? 3.290 -1.837 -1.110 1.00 85.38 146 THR A N 1
ATOM 1146 C CA . THR A 1 146 ? 3.239 -2.809 -0.008 1.00 85.38 146 THR A CA 1
ATOM 1147 C C . THR A 1 146 ? 3.538 -2.121 1.321 1.00 85.38 146 THR A C 1
ATOM 1149 O O . THR A 1 146 ? 2.751 -2.205 2.262 1.00 85.38 146 THR A O 1
ATOM 1152 N N . GLU A 1 147 ? 4.636 -1.370 1.387 1.00 83.31 147 GLU A N 1
ATOM 1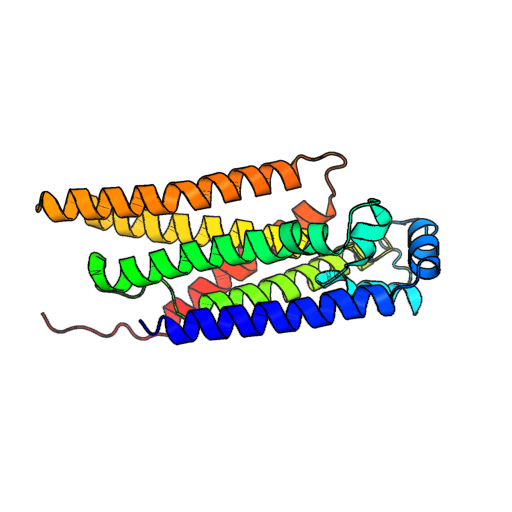153 C CA . GLU A 1 147 ? 5.046 -0.624 2.578 1.00 83.31 147 GLU A CA 1
ATOM 1154 C C . GLU A 1 147 ? 3.991 0.368 3.042 1.00 83.31 147 GLU A C 1
ATOM 1156 O O . GLU A 1 147 ? 3.709 0.446 4.239 1.00 83.31 147 GLU A O 1
ATOM 1161 N N . TYR A 1 148 ? 3.369 1.090 2.109 1.00 88.00 148 TYR A N 1
ATOM 1162 C CA . TYR A 1 148 ? 2.282 2.000 2.434 1.00 88.00 148 TYR A CA 1
ATOM 1163 C C . TYR A 1 148 ? 1.121 1.260 3.096 1.00 88.00 148 TYR A C 1
ATOM 1165 O O . TYR A 1 148 ? 0.635 1.695 4.141 1.00 88.00 148 TYR A O 1
ATOM 1173 N N . MET A 1 149 ? 0.677 0.144 2.517 1.00 89.88 149 MET A N 1
ATOM 1174 C CA . MET A 1 149 ? -0.448 -0.632 3.046 1.00 89.88 149 MET A CA 1
ATOM 1175 C C . MET A 1 149 ? -0.157 -1.179 4.447 1.00 89.88 149 MET A C 1
ATOM 1177 O O . MET A 1 149 ? -1.007 -1.092 5.341 1.00 89.88 149 MET A O 1
ATOM 1181 N N . LEU A 1 150 ? 1.060 -1.675 4.676 1.00 88.88 150 LEU A N 1
ATOM 1182 C CA . LEU A 1 150 ? 1.486 -2.163 5.988 1.00 88.88 150 LEU A CA 1
ATOM 1183 C C . LEU A 1 150 ? 1.596 -1.019 7.009 1.00 88.88 150 LEU A C 1
ATOM 1185 O O . LEU A 1 150 ? 1.076 -1.132 8.120 1.00 88.88 150 LEU A O 1
ATOM 1189 N N . ALA A 1 151 ? 2.186 0.116 6.626 1.00 87.75 151 ALA A N 1
ATOM 1190 C CA . ALA A 1 151 ? 2.278 1.300 7.480 1.00 87.75 151 ALA A CA 1
ATOM 1191 C C . ALA A 1 151 ? 0.893 1.868 7.828 1.00 87.75 151 ALA A C 1
ATOM 1193 O O . ALA A 1 151 ? 0.645 2.237 8.977 1.00 87.75 151 ALA A O 1
ATOM 1194 N N . ALA A 1 152 ? -0.029 1.900 6.864 1.00 88.38 152 ALA A N 1
ATOM 1195 C CA . ALA A 1 152 ? -1.414 2.300 7.083 1.00 88.38 152 ALA A CA 1
ATOM 1196 C C . ALA A 1 152 ? -2.130 1.340 8.044 1.00 88.38 152 ALA A C 1
ATOM 1198 O O . ALA A 1 152 ? -2.852 1.803 8.925 1.00 88.38 152 ALA A O 1
ATOM 1199 N N . THR A 1 153 ? -1.881 0.031 7.939 1.00 90.88 153 THR A N 1
ATOM 1200 C CA . THR A 1 153 ? -2.443 -0.976 8.856 1.00 90.88 153 THR A CA 1
ATOM 1201 C C . THR A 1 153 ? -1.989 -0.706 10.288 1.00 90.88 153 THR A C 1
ATOM 1203 O O . THR A 1 153 ? -2.813 -0.546 11.188 1.00 90.88 153 THR A O 1
ATOM 1206 N N . VAL A 1 154 ? -0.675 -0.565 10.496 1.00 89.75 154 VAL A N 1
ATOM 1207 C CA . VAL A 1 154 ? -0.102 -0.245 11.812 1.00 89.75 154 VAL A CA 1
ATOM 1208 C C . VAL A 1 154 ? -0.654 1.082 12.337 1.00 89.75 154 VAL A C 1
ATOM 1210 O O . VAL A 1 154 ? -1.002 1.193 13.512 1.00 89.75 154 VAL A O 1
ATOM 1213 N N . TYR A 1 155 ? -0.792 2.089 11.474 1.00 88.81 155 TYR A N 1
ATOM 1214 C CA . TYR A 1 155 ? -1.357 3.380 11.851 1.00 88.81 155 TYR A CA 1
ATOM 1215 C C . TYR A 1 155 ? -2.801 3.270 12.361 1.00 88.81 155 TYR A C 1
ATOM 1217 O O . TYR A 1 155 ? -3.109 3.809 13.430 1.00 88.81 155 TYR A O 1
ATOM 1225 N N . VAL A 1 156 ? -3.675 2.570 11.627 1.00 88.44 156 VAL A N 1
ATOM 1226 C CA . VAL A 1 156 ? -5.075 2.349 12.028 1.00 88.44 156 VAL A CA 1
ATOM 1227 C C . VAL A 1 156 ? -5.125 1.625 13.369 1.00 88.44 156 VAL A C 1
ATOM 1229 O O . VAL A 1 156 ? -5.802 2.097 14.286 1.00 88.44 156 VAL A O 1
ATOM 1232 N N . ALA A 1 157 ? -4.332 0.564 13.525 1.00 89.94 157 ALA A N 1
ATOM 1233 C CA . ALA A 1 157 ? -4.260 -0.205 14.758 1.00 89.94 157 ALA A CA 1
ATOM 1234 C C . ALA A 1 157 ? -3.838 0.649 15.964 1.00 89.94 157 ALA A C 1
ATOM 1236 O O . ALA A 1 157 ? -4.459 0.571 17.027 1.00 89.94 157 ALA A O 1
ATOM 1237 N N . ILE A 1 158 ? -2.827 1.517 15.815 1.00 88.12 158 ILE A N 1
ATOM 1238 C CA . ILE A 1 158 ? -2.378 2.421 16.888 1.00 88.12 158 ILE A CA 1
ATOM 1239 C C . ILE A 1 158 ? -3.482 3.418 17.257 1.00 88.12 158 ILE A C 1
ATOM 1241 O O . ILE A 1 158 ? -3.755 3.617 18.446 1.00 88.12 158 ILE A O 1
ATOM 1245 N N . MET A 1 159 ? -4.114 4.061 16.267 1.00 86.38 159 MET A N 1
ATOM 1246 C CA . MET A 1 159 ? -5.174 5.045 16.526 1.00 86.38 159 MET A CA 1
ATOM 1247 C C . MET A 1 159 ? -6.349 4.405 17.263 1.00 86.38 159 MET A C 1
ATOM 1249 O O . MET A 1 159 ? -6.824 4.938 18.271 1.00 86.38 159 MET A O 1
ATOM 1253 N N . LEU A 1 160 ? -6.764 3.232 16.798 1.00 85.06 160 LEU A N 1
ATOM 1254 C CA . LEU A 1 160 ? -7.884 2.498 17.354 1.00 85.06 160 LEU A CA 1
ATOM 1255 C C . LEU A 1 160 ? -7.580 1.959 18.754 1.00 85.06 160 LEU A C 1
ATOM 1257 O O . LEU A 1 160 ? -8.364 2.174 19.679 1.00 85.06 160 LEU A O 1
ATOM 1261 N N . THR A 1 161 ? -6.408 1.349 18.947 1.00 86.31 161 THR A N 1
ATOM 1262 C CA . THR A 1 161 ? -5.961 0.844 20.255 1.00 86.31 161 THR A CA 1
ATOM 1263 C C . THR A 1 161 ? -5.885 1.968 21.282 1.00 86.31 161 THR A C 1
ATOM 1265 O O . THR A 1 161 ? -6.342 1.796 22.411 1.00 86.31 161 THR A O 1
ATOM 1268 N N . ARG A 1 162 ? -5.378 3.150 20.903 1.00 86.94 162 ARG A N 1
ATOM 1269 C CA . ARG A 1 162 ? -5.316 4.315 21.800 1.00 86.94 162 ARG A CA 1
ATOM 1270 C C . ARG A 1 162 ? -6.700 4.713 22.310 1.00 86.94 162 ARG A C 1
ATOM 1272 O O . ARG A 1 162 ? -6.866 5.018 23.494 1.00 86.94 162 ARG A O 1
ATOM 1279 N N . ASP A 1 163 ? -7.682 4.744 21.421 1.00 85.94 163 ASP A N 1
ATOM 1280 C CA . ASP A 1 163 ? -9.039 5.166 21.749 1.00 85.94 163 ASP A CA 1
ATOM 1281 C C . ASP A 1 163 ? -9.800 4.094 22.545 1.00 85.94 163 ASP A C 1
ATOM 1283 O O . ASP A 1 163 ? -10.454 4.415 23.544 1.00 85.94 163 ASP A O 1
ATOM 1287 N N . LEU A 1 164 ? -9.642 2.820 22.178 1.00 86.94 164 LEU A N 1
ATOM 1288 C CA . LEU A 1 164 ? -10.186 1.675 22.912 1.00 86.94 164 LEU A CA 1
ATOM 1289 C C . LEU A 1 164 ? -9.592 1.562 24.315 1.00 86.94 164 LEU A C 1
ATOM 1291 O O . LEU A 1 164 ? -10.335 1.368 25.274 1.00 86.94 164 LEU A O 1
ATOM 1295 N N . PHE A 1 165 ? -8.283 1.762 24.473 1.00 87.00 165 PHE A N 1
ATOM 1296 C CA . PHE A 1 165 ? -7.628 1.729 25.779 1.00 87.00 165 PHE A CA 1
ATOM 1297 C C . PHE A 1 165 ? -8.161 2.825 26.708 1.00 87.00 165 PHE A C 1
ATOM 1299 O O . PHE A 1 165 ? -8.480 2.561 27.867 1.00 87.00 165 PHE A O 1
ATOM 1306 N N . ARG A 1 166 ? -8.359 4.051 26.201 1.00 86.12 166 ARG A N 1
ATOM 1307 C CA . ARG A 1 166 ? -9.013 5.120 26.980 1.00 86.12 166 ARG A CA 1
ATOM 1308 C C . ARG A 1 166 ? -10.412 4.709 27.437 1.00 86.12 166 ARG A C 1
ATOM 1310 O O . ARG A 1 166 ? -10.771 4.945 28.589 1.00 86.12 166 ARG A O 1
ATOM 1317 N N . ARG A 1 167 ? -11.196 4.072 26.562 1.00 82.81 167 ARG A N 1
ATOM 1318 C CA . ARG A 1 167 ? -12.535 3.571 26.905 1.00 82.81 167 ARG A CA 1
ATOM 1319 C C . ARG A 1 167 ? -12.480 2.433 27.926 1.00 82.81 167 ARG A C 1
ATOM 1321 O O . ARG A 1 167 ? -13.307 2.412 28.833 1.00 82.81 167 ARG A O 1
ATOM 1328 N N . LEU A 1 168 ? -11.501 1.535 27.820 1.00 86.50 168 LEU A N 1
ATOM 1329 C CA . LEU A 1 168 ? -11.273 0.429 28.753 1.00 86.50 168 LEU A CA 1
ATOM 1330 C C . LEU A 1 168 ? -11.004 0.934 30.176 1.00 86.50 168 LEU A C 1
ATOM 1332 O O . LEU A 1 168 ? -11.600 0.435 31.133 1.00 86.50 168 LEU A O 1
ATOM 1336 N N . VAL A 1 169 ? -10.139 1.945 30.298 1.00 87.25 169 VAL A N 1
ATOM 1337 C CA . VAL A 1 169 ? -9.774 2.568 31.580 1.00 87.25 169 VAL A CA 1
ATOM 1338 C C . VAL A 1 169 ? -10.990 3.219 32.241 1.00 87.25 169 VAL A C 1
ATOM 1340 O O . VAL A 1 169 ? -11.195 3.052 33.441 1.00 87.25 169 VAL A O 1
ATOM 1343 N N . VAL A 1 170 ? -11.820 3.921 31.463 1.00 87.94 170 VAL A N 1
ATOM 1344 C CA . VAL A 1 170 ? -13.008 4.627 31.976 1.00 87.94 170 VAL A CA 1
ATOM 1345 C C . VAL A 1 170 ? -14.190 3.680 32.236 1.00 87.94 170 VAL A C 1
ATOM 1347 O O . VAL A 1 170 ? -15.035 3.963 33.087 1.00 87.94 170 VAL A O 1
ATOM 1350 N N . SER A 1 171 ? -14.273 2.552 31.526 1.00 84.12 171 SER A N 1
ATOM 1351 C CA . SER A 1 171 ? -15.390 1.614 31.652 1.00 84.12 171 SER A CA 1
ATOM 1352 C C . SER A 1 171 ? -15.408 0.924 33.017 1.00 84.12 171 SER A C 1
ATOM 1354 O O . SER A 1 171 ? -14.436 0.283 33.419 1.00 84.12 171 SER A O 1
ATOM 1356 N N . ARG A 1 172 ? -16.557 1.002 33.698 1.00 85.62 172 ARG A N 1
ATOM 1357 C CA . ARG A 1 172 ? -16.843 0.279 34.950 1.00 85.62 172 ARG A CA 1
ATOM 1358 C C . ARG A 1 172 ? -17.572 -1.051 34.730 1.00 85.62 172 ARG A C 1
ATOM 1360 O O . ARG A 1 172 ? -17.666 -1.847 35.654 1.00 85.62 172 ARG A O 1
ATOM 1367 N N . ASN A 1 173 ? -18.082 -1.298 33.522 1.00 89.19 173 ASN A N 1
ATOM 1368 C CA . ASN A 1 173 ? -18.828 -2.512 33.193 1.00 89.19 173 ASN A CA 1
ATOM 1369 C C . ASN A 1 173 ? -17.871 -3.627 32.734 1.00 89.19 173 ASN A C 1
ATOM 1371 O O . ASN A 1 173 ? -17.168 -3.473 31.732 1.00 89.19 173 ASN A O 1
ATOM 1375 N N . THR A 1 174 ? -17.876 -4.758 33.442 1.00 86.00 174 THR A N 1
ATOM 1376 C CA . THR A 1 174 ? -17.030 -5.930 33.168 1.00 86.00 174 THR A CA 1
ATOM 1377 C C . THR A 1 174 ? -17.235 -6.500 31.764 1.00 86.00 174 THR A C 1
ATOM 1379 O O . THR A 1 174 ? -16.252 -6.772 31.080 1.00 86.00 174 THR A O 1
ATOM 1382 N N . LEU A 1 175 ? -18.478 -6.613 31.283 1.00 84.75 175 LEU A N 1
ATOM 1383 C CA . LEU A 1 175 ? -18.760 -7.136 29.938 1.00 84.75 175 LEU A CA 1
ATOM 1384 C C . LEU A 1 175 ? -18.211 -6.209 28.850 1.00 84.75 175 LEU A C 1
ATOM 1386 O O . LEU A 1 175 ? -17.580 -6.662 27.898 1.00 84.75 175 LEU A O 1
ATOM 1390 N N . ALA A 1 176 ? -18.371 -4.896 29.035 1.00 83.06 176 ALA A N 1
ATOM 1391 C CA . ALA A 1 176 ? -17.805 -3.908 28.124 1.00 83.06 176 ALA A CA 1
ATOM 1392 C C . ALA A 1 176 ? -16.269 -3.962 28.116 1.00 83.06 176 ALA A C 1
ATOM 1394 O O . ALA A 1 176 ? -15.659 -3.826 27.061 1.00 83.06 176 ALA A O 1
ATOM 1395 N N . ARG A 1 177 ? -15.632 -4.198 29.270 1.00 85.31 177 ARG A N 1
ATOM 1396 C CA . ARG A 1 177 ? -14.174 -4.364 29.359 1.00 85.31 177 ARG A CA 1
ATOM 1397 C C . ARG A 1 177 ? -13.677 -5.601 28.613 1.00 85.31 177 ARG A C 1
ATOM 1399 O O . ARG A 1 177 ? -12.693 -5.491 27.889 1.00 85.31 177 ARG A O 1
ATOM 1406 N N . VAL A 1 178 ? -14.362 -6.739 28.752 1.00 87.75 178 VAL A N 1
ATOM 1407 C CA . VAL A 1 178 ? -14.028 -7.975 28.020 1.00 87.75 178 VAL A CA 1
ATOM 1408 C C . VAL A 1 178 ? -14.166 -7.759 26.515 1.00 87.75 178 VAL A C 1
ATOM 1410 O O . VAL A 1 178 ? -13.246 -8.088 25.771 1.00 87.75 178 VAL A O 1
ATOM 1413 N N . TYR A 1 179 ? -15.261 -7.138 26.068 1.00 86.44 179 TYR A N 1
ATOM 1414 C CA . TYR A 1 179 ? -15.468 -6.838 24.651 1.00 86.44 179 TYR A CA 1
ATOM 1415 C C . TYR A 1 179 ? -14.391 -5.896 24.094 1.00 86.44 179 TYR A C 1
ATOM 1417 O O . TYR A 1 179 ? -13.794 -6.189 23.063 1.00 86.44 179 TYR A O 1
ATOM 1425 N N . ILE A 1 180 ? -14.069 -4.807 24.804 1.00 85.69 180 ILE A N 1
ATOM 1426 C CA . ILE A 1 180 ? -12.992 -3.885 24.404 1.00 85.69 180 ILE A CA 1
ATOM 1427 C C . ILE A 1 180 ? -11.641 -4.612 24.335 1.00 85.69 180 ILE A C 1
ATOM 1429 O O . ILE A 1 180 ? -10.894 -4.411 23.380 1.00 85.69 180 ILE A O 1
ATOM 1433 N N . GLY A 1 181 ? -11.336 -5.466 25.317 1.00 85.62 181 GLY A N 1
ATOM 1434 C CA . GLY A 1 181 ? -10.121 -6.282 25.322 1.00 85.62 181 GLY A CA 1
ATOM 1435 C C . GLY A 1 181 ? -10.039 -7.208 24.107 1.00 85.62 181 GLY A C 1
ATOM 1436 O O . GLY A 1 181 ? -9.017 -7.223 23.430 1.00 85.62 181 GLY A O 1
ATOM 1437 N N . ALA A 1 182 ? -11.133 -7.898 23.777 1.00 87.31 182 ALA A N 1
ATOM 1438 C CA . ALA A 1 182 ? -11.207 -8.771 22.607 1.00 87.31 182 ALA A CA 1
ATOM 1439 C C . ALA A 1 182 ? -10.986 -8.005 21.293 1.00 87.31 182 ALA A C 1
ATOM 1441 O O . ALA A 1 182 ? -10.249 -8.475 20.429 1.00 87.31 182 ALA A O 1
ATOM 1442 N N . VAL A 1 183 ? -11.565 -6.806 21.160 1.00 85.81 183 VAL A N 1
ATOM 1443 C CA . VAL A 1 183 ? -11.350 -5.946 19.986 1.00 85.81 183 VAL A CA 1
ATOM 1444 C C . VAL A 1 183 ? -9.878 -5.529 19.883 1.00 85.81 183 VAL A C 1
ATOM 1446 O O . VAL A 1 183 ? -9.298 -5.650 18.809 1.00 85.81 183 VAL A O 1
ATOM 1449 N N . ILE A 1 184 ? -9.239 -5.120 20.988 1.00 86.75 184 ILE A N 1
ATOM 1450 C CA . ILE A 1 184 ? -7.799 -4.794 21.008 1.00 86.75 184 ILE A CA 1
ATOM 1451 C C . ILE A 1 184 ? -6.959 -5.999 20.562 1.00 86.75 184 ILE A C 1
ATOM 1453 O O . ILE A 1 184 ? -6.051 -5.843 19.748 1.00 86.75 184 ILE A O 1
ATOM 1457 N N . THR A 1 185 ? -7.262 -7.205 21.047 1.00 85.06 185 THR A N 1
ATOM 1458 C CA . THR A 1 185 ? -6.555 -8.425 20.628 1.00 85.06 185 THR A CA 1
ATOM 1459 C C . THR A 1 185 ? -6.765 -8.730 19.143 1.00 85.06 185 THR A C 1
ATOM 1461 O O . THR A 1 185 ? -5.809 -9.101 18.461 1.00 85.06 185 THR A O 1
ATOM 1464 N N . ALA A 1 186 ? -7.981 -8.534 18.626 1.00 85.31 186 ALA A N 1
ATOM 1465 C CA . ALA A 1 186 ? -8.305 -8.755 17.216 1.00 85.31 186 ALA A CA 1
ATOM 1466 C C . ALA A 1 186 ? -7.544 -7.808 16.270 1.00 85.31 186 ALA A C 1
ATOM 1468 O O . ALA A 1 186 ? -7.204 -8.213 15.165 1.00 85.31 186 ALA A O 1
ATOM 1469 N N . ILE A 1 187 ? -7.240 -6.590 16.723 1.00 86.81 187 ILE A N 1
ATOM 1470 C CA . ILE A 1 187 ? -6.451 -5.566 16.011 1.00 86.81 187 ILE A CA 1
ATOM 1471 C C . ILE A 1 187 ? -4.944 -5.819 16.127 1.00 86.81 187 ILE A C 1
ATOM 1473 O O . ILE A 1 187 ? -4.171 -5.597 15.195 1.00 86.81 187 ILE A O 1
ATOM 1477 N N . ALA A 1 188 ? -4.496 -6.288 17.293 1.00 84.31 188 ALA A N 1
ATOM 1478 C CA . ALA A 1 188 ? -3.077 -6.493 17.550 1.00 84.31 188 ALA A CA 1
ATOM 1479 C C . ALA A 1 188 ? -2.462 -7.498 16.568 1.00 84.31 188 ALA A C 1
ATOM 1481 O O . ALA A 1 188 ? -1.344 -7.287 16.110 1.00 84.31 188 ALA A O 1
ATOM 1482 N N . MET A 1 189 ? -3.191 -8.563 16.219 1.00 82.88 189 MET A N 1
ATOM 1483 C CA . MET A 1 189 ? -2.677 -9.628 15.355 1.00 82.88 189 MET A CA 1
ATOM 1484 C C . MET A 1 189 ? -2.377 -9.154 13.917 1.00 82.88 189 MET A C 1
ATOM 1486 O O . MET A 1 189 ? -1.226 -9.300 13.501 1.00 82.88 189 MET A O 1
ATOM 1490 N N . PRO A 1 190 ? -3.313 -8.539 13.161 1.00 82.44 190 PRO A N 1
ATOM 1491 C CA . PRO A 1 190 ? -3.001 -7.960 11.851 1.00 82.44 190 PRO A CA 1
ATOM 1492 C C . PRO A 1 190 ? -1.898 -6.901 11.910 1.00 82.44 190 PRO A C 1
ATOM 1494 O O . PRO A 1 190 ? -1.025 -6.879 11.044 1.00 82.44 190 PRO A O 1
ATOM 1497 N N . ALA A 1 191 ? -1.886 -6.061 12.948 1.00 86.25 191 ALA A N 1
ATOM 1498 C CA . ALA A 1 191 ? -0.864 -5.033 13.125 1.00 86.25 191 ALA A CA 1
ATOM 1499 C C . ALA A 1 191 ? 0.534 -5.616 13.385 1.00 86.25 191 ALA A C 1
ATOM 1501 O O . ALA A 1 191 ? 1.514 -5.115 12.838 1.00 86.25 191 ALA A O 1
ATOM 1502 N N . LEU A 1 192 ? 0.635 -6.682 14.187 1.00 85.38 192 LEU A N 1
ATOM 1503 C CA . LEU A 1 192 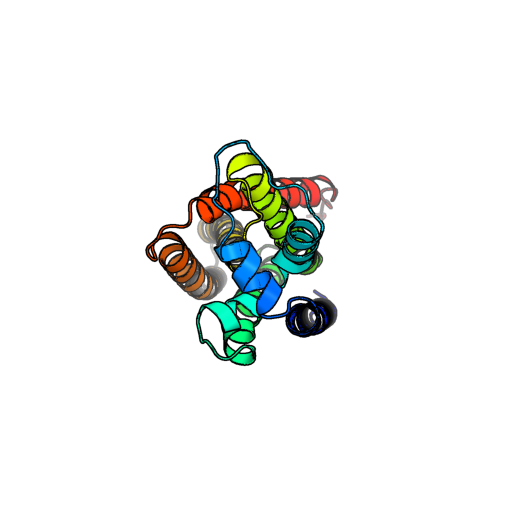? 1.880 -7.412 14.450 1.00 85.38 192 LEU A CA 1
ATOM 1504 C C . LEU A 1 192 ? 2.405 -8.077 13.181 1.00 85.38 192 LEU A C 1
ATOM 1506 O O . LEU A 1 192 ? 3.589 -7.950 12.876 1.00 85.38 192 LEU A O 1
ATOM 1510 N N . VAL A 1 193 ? 1.526 -8.737 12.421 1.00 83.81 193 VAL A N 1
ATOM 1511 C CA . VAL A 1 193 ? 1.881 -9.320 11.119 1.00 83.81 193 VAL A CA 1
ATOM 1512 C C . VAL A 1 193 ? 2.350 -8.224 10.165 1.00 83.81 193 VAL A C 1
ATOM 1514 O O . VAL A 1 193 ? 3.396 -8.369 9.538 1.00 83.81 193 VAL A O 1
ATOM 1517 N N . ALA A 1 194 ? 1.642 -7.095 10.101 1.00 84.44 194 ALA A N 1
ATOM 1518 C CA . ALA A 1 194 ? 2.024 -5.989 9.236 1.00 84.44 194 ALA A CA 1
ATOM 1519 C C . ALA A 1 194 ? 3.365 -5.362 9.637 1.00 84.44 194 ALA A C 1
ATOM 1521 O O . ALA A 1 194 ? 4.194 -5.085 8.774 1.00 84.44 194 ALA A O 1
ATOM 1522 N N . ALA A 1 195 ? 3.607 -5.182 10.937 1.00 83.12 195 ALA A N 1
ATOM 1523 C CA . ALA A 1 195 ? 4.873 -4.683 11.457 1.00 83.12 195 ALA A CA 1
ATOM 1524 C C . ALA A 1 195 ? 6.024 -5.659 11.182 1.00 83.12 195 ALA A C 1
ATOM 1526 O O . ALA A 1 195 ? 7.100 -5.224 10.775 1.00 83.12 195 ALA A O 1
ATOM 1527 N N . TYR A 1 196 ? 5.799 -6.965 11.355 1.00 82.31 196 TYR A N 1
ATOM 1528 C CA . TYR A 1 196 ? 6.779 -7.997 11.026 1.00 82.31 196 TYR A CA 1
ATOM 1529 C C . TYR A 1 196 ? 7.137 -7.966 9.537 1.00 82.31 196 TYR A C 1
ATOM 1531 O O . TYR A 1 196 ? 8.312 -7.830 9.204 1.00 82.31 196 TYR A O 1
ATOM 1539 N N . LEU A 1 197 ? 6.137 -7.988 8.651 1.00 78.62 197 LEU A N 1
ATOM 1540 C CA . LEU A 1 197 ? 6.346 -7.950 7.201 1.00 78.62 197 LEU A CA 1
ATOM 1541 C C . LEU A 1 197 ? 7.023 -6.648 6.752 1.00 78.62 197 LEU A C 1
ATOM 1543 O O . LEU A 1 197 ? 7.938 -6.684 5.934 1.00 78.62 197 LEU A O 1
ATOM 1547 N N . ALA A 1 198 ? 6.630 -5.501 7.314 1.00 75.19 198 ALA A N 1
ATOM 1548 C CA . ALA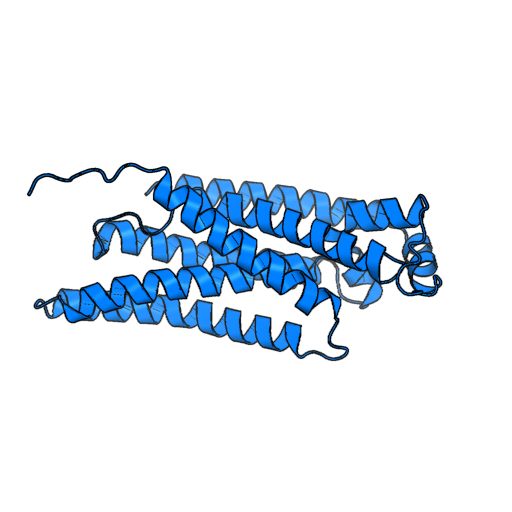 A 1 198 ? 7.270 -4.220 7.016 1.00 75.19 198 ALA A CA 1
ATOM 1549 C C . ALA A 1 198 ? 8.737 -4.215 7.468 1.00 75.19 198 ALA A C 1
ATOM 1551 O O . ALA A 1 198 ? 9.607 -3.722 6.756 1.00 75.19 198 ALA A O 1
ATOM 1552 N N . THR A 1 199 ? 9.026 -4.805 8.629 1.00 72.62 199 THR A N 1
ATOM 1553 C CA . THR A 1 199 ? 10.394 -4.940 9.143 1.00 72.62 199 THR A CA 1
ATOM 1554 C C . THR A 1 199 ? 11.220 -5.874 8.263 1.00 72.62 199 THR A C 1
ATOM 1556 O O . THR A 1 199 ? 12.359 -5.557 7.939 1.00 72.62 199 THR A O 1
ATOM 1559 N N . GLU A 1 200 ? 10.649 -6.993 7.819 1.00 72.56 200 GLU A N 1
ATOM 1560 C CA . GLU A 1 200 ? 11.312 -7.921 6.903 1.00 72.56 200 GLU A CA 1
ATOM 1561 C C . GLU A 1 200 ? 11.626 -7.256 5.553 1.00 72.56 200 GLU A C 1
ATOM 1563 O O . GLU A 1 200 ? 12.732 -7.409 5.038 1.00 72.56 200 GLU A O 1
ATOM 1568 N N . LEU A 1 201 ? 10.696 -6.464 5.010 1.00 69.25 201 LEU A N 1
ATOM 1569 C CA . LEU A 1 201 ? 10.895 -5.695 3.776 1.00 69.25 201 LEU A CA 1
ATOM 1570 C C . LEU A 1 201 ? 11.988 -4.629 3.920 1.00 69.25 201 LEU A C 1
ATOM 1572 O O . LEU A 1 201 ? 12.803 -4.469 3.014 1.00 69.25 201 LEU A O 1
ATOM 1576 N N . LEU A 1 202 ? 12.039 -3.936 5.060 1.00 65.44 202 LEU A N 1
ATOM 1577 C CA . LEU A 1 202 ? 13.047 -2.907 5.336 1.00 65.44 202 LEU A CA 1
ATOM 1578 C C . LEU A 1 202 ? 14.441 -3.487 5.615 1.00 65.44 202 LEU A C 1
ATOM 1580 O O . LEU A 1 202 ? 15.442 -2.822 5.351 1.00 65.44 202 LEU A O 1
ATOM 1584 N N . LEU A 1 203 ? 14.516 -4.698 6.175 1.00 65.00 203 LEU A N 1
ATOM 1585 C CA . LEU A 1 203 ? 15.769 -5.331 6.598 1.00 65.00 203 LEU A CA 1
ATOM 1586 C C . LEU A 1 203 ? 16.321 -6.349 5.594 1.00 65.00 203 LEU A C 1
ATOM 1588 O O . LEU A 1 203 ? 17.463 -6.783 5.762 1.00 65.00 203 LEU A O 1
ATOM 1592 N N . LYS A 1 204 ? 15.563 -6.729 4.556 1.00 58.50 204 LYS A N 1
ATOM 1593 C CA . LYS A 1 204 ? 16.041 -7.626 3.495 1.00 58.50 204 LYS A CA 1
ATOM 1594 C C . LYS A 1 204 ? 17.187 -6.964 2.711 1.00 58.50 204 LYS A C 1
ATOM 1596 O O . LYS A 1 204 ? 16.974 -5.930 2.079 1.00 58.50 204 LYS A O 1
ATOM 1601 N N . PRO A 1 205 ? 18.410 -7.533 2.728 1.00 49.03 205 PRO A N 1
ATOM 1602 C CA . PRO A 1 205 ? 19.524 -6.995 1.964 1.00 49.03 205 PRO A CA 1
ATOM 1603 C C . PRO A 1 205 ? 19.342 -7.236 0.457 1.00 49.03 205 PRO A C 1
ATOM 1605 O O . PRO A 1 205 ? 18.900 -8.318 0.067 1.00 49.03 205 PRO A O 1
ATOM 1608 N N . PRO A 1 206 ? 19.773 -6.293 -0.396 1.00 50.22 206 PRO A N 1
ATOM 1609 C CA . PRO A 1 206 ? 20.312 -4.983 -0.034 1.00 50.22 206 PRO A CA 1
ATOM 1610 C C . PRO A 1 206 ? 19.187 -4.059 0.447 1.00 50.22 206 PRO A C 1
ATOM 1612 O O . PRO A 1 206 ? 18.190 -3.948 -0.253 1.00 50.22 206 PRO A O 1
ATOM 1615 N N . ILE A 1 207 ? 19.368 -3.382 1.596 1.00 49.38 207 ILE A N 1
ATOM 1616 C CA . ILE A 1 207 ? 18.414 -2.375 2.094 1.00 49.38 207 ILE A CA 1
ATOM 1617 C C . ILE A 1 207 ? 18.261 -1.342 0.979 1.00 49.38 207 ILE A C 1
ATOM 1619 O O . ILE A 1 207 ? 19.215 -0.594 0.720 1.00 49.38 207 ILE A O 1
ATOM 1623 N N . PRO A 1 208 ? 17.124 -1.285 0.274 1.00 56.75 208 PRO A N 1
ATOM 1624 C CA . PRO A 1 208 ? 17.012 -0.355 -0.820 1.00 56.75 208 PRO A CA 1
ATOM 1625 C C . PRO A 1 208 ? 16.820 1.006 -0.156 1.00 56.75 208 PRO A C 1
ATOM 1627 O O . PRO A 1 208 ? 15.811 1.264 0.493 1.00 56.75 208 PRO A O 1
ATOM 1630 N N . THR A 1 209 ? 17.805 1.896 -0.264 1.00 58.72 209 THR A N 1
ATOM 1631 C CA . THR A 1 209 ? 17.734 3.270 0.275 1.00 58.72 209 THR A CA 1
ATOM 1632 C C . THR A 1 209 ? 16.477 4.020 -0.190 1.00 58.72 209 THR A C 1
ATOM 1634 O O . THR A 1 209 ? 16.012 4.944 0.477 1.00 58.72 209 THR A O 1
ATOM 1637 N N . THR A 1 210 ? 15.884 3.575 -1.299 1.00 62.38 210 THR A N 1
ATOM 1638 C CA . THR A 1 210 ? 14.593 4.005 -1.838 1.00 62.38 210 THR A CA 1
ATOM 1639 C C . THR A 1 210 ? 13.402 3.699 -0.923 1.00 62.38 210 THR A C 1
ATOM 1641 O O . THR A 1 210 ? 12.469 4.493 -0.892 1.00 62.38 210 THR A O 1
ATOM 1644 N N . HIS A 1 211 ? 13.436 2.628 -0.129 1.00 64.62 211 HIS A N 1
ATOM 1645 C CA . HIS A 1 211 ? 12.357 2.240 0.788 1.00 64.62 211 HIS A CA 1
ATOM 1646 C C . HIS A 1 211 ? 12.300 3.164 2.012 1.00 64.62 211 HIS A C 1
ATOM 1648 O O . HIS A 1 211 ? 11.251 3.704 2.357 1.00 64.62 211 HIS A O 1
ATOM 1654 N N . ILE A 1 212 ? 13.458 3.482 2.607 1.00 64.50 212 ILE A N 1
ATOM 1655 C CA . ILE A 1 212 ? 13.549 4.480 3.690 1.00 64.50 212 ILE A CA 1
ATOM 1656 C C . ILE A 1 212 ? 13.081 5.856 3.187 1.00 64.50 212 ILE A C 1
ATOM 1658 O O . ILE A 1 212 ? 12.327 6.552 3.871 1.00 64.50 212 ILE A O 1
ATOM 1662 N N . ALA A 1 213 ? 13.489 6.233 1.970 1.00 65.06 213 ALA A N 1
ATOM 1663 C CA . ALA A 1 213 ? 13.048 7.470 1.334 1.00 65.06 213 ALA A CA 1
ATOM 1664 C C . ALA A 1 213 ? 11.535 7.489 1.055 1.00 65.06 213 ALA A C 1
ATOM 1666 O O . ALA A 1 213 ? 10.937 8.559 1.134 1.00 65.06 213 ALA A O 1
ATOM 1667 N N . GLY A 1 214 ? 10.917 6.339 0.768 1.00 67.69 214 GLY A N 1
ATOM 1668 C CA . GLY A 1 214 ? 9.470 6.196 0.578 1.00 67.69 214 GLY A CA 1
ATOM 1669 C C . GLY A 1 214 ? 8.659 6.129 1.876 1.00 67.69 214 GLY A C 1
ATOM 1670 O O . GLY A 1 214 ? 7.483 6.505 1.900 1.00 67.69 214 GLY A O 1
ATOM 1671 N N . LEU A 1 215 ? 9.276 5.747 2.995 1.00 71.44 215 LEU A N 1
ATOM 1672 C CA . LEU A 1 215 ? 8.596 5.648 4.287 1.00 71.44 215 LEU A CA 1
ATOM 1673 C C . LEU A 1 215 ? 8.253 7.023 4.886 1.00 71.44 215 LEU A C 1
ATOM 1675 O O . LEU A 1 215 ? 7.152 7.222 5.401 1.00 71.44 215 LEU A O 1
ATOM 1679 N N . ILE A 1 216 ? 9.154 8.005 4.766 1.00 73.06 216 ILE A N 1
ATOM 1680 C CA . ILE A 1 216 ? 8.927 9.394 5.216 1.00 73.06 216 ILE A CA 1
ATOM 1681 C C . ILE A 1 216 ? 7.668 10.014 4.576 1.00 73.06 216 ILE A C 1
ATOM 1683 O O . ILE A 1 216 ? 6.789 10.481 5.316 1.00 73.06 216 ILE A O 1
ATOM 1687 N N . PRO A 1 217 ? 7.521 10.037 3.237 1.00 71.19 217 PRO A N 1
ATOM 1688 C CA . PRO A 1 217 ? 6.323 10.568 2.614 1.00 71.19 217 PRO A CA 1
ATOM 1689 C C . PRO A 1 217 ? 5.088 9.723 2.911 1.00 71.19 217 PRO A C 1
ATOM 1691 O O . PRO A 1 217 ? 4.027 10.292 3.143 1.00 71.19 217 PRO A O 1
ATOM 1694 N N . THR A 1 218 ? 5.219 8.396 2.974 1.00 78.81 218 THR A N 1
ATOM 1695 C CA . TH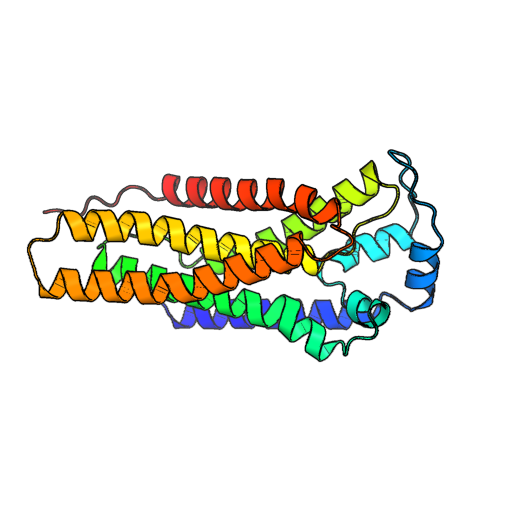R A 1 218 ? 4.130 7.482 3.349 1.00 78.81 218 THR A CA 1
ATOM 1696 C C . THR A 1 218 ? 3.524 7.861 4.699 1.00 78.81 218 THR A C 1
ATOM 1698 O O . THR A 1 218 ? 2.329 8.153 4.784 1.00 78.81 218 THR A O 1
ATOM 1701 N N . VAL A 1 219 ? 4.351 7.955 5.745 1.00 77.00 219 VAL A N 1
ATOM 1702 C CA . VAL A 1 219 ? 3.900 8.333 7.092 1.00 77.00 219 VAL A CA 1
ATOM 1703 C C . VAL A 1 219 ? 3.325 9.751 7.096 1.00 77.00 219 VAL A C 1
ATOM 1705 O O . VAL A 1 219 ? 2.268 9.992 7.682 1.00 77.00 219 VAL A O 1
ATOM 1708 N N . THR A 1 220 ? 3.977 10.688 6.404 1.00 78.00 220 THR A N 1
ATOM 1709 C CA . THR A 1 220 ? 3.514 12.082 6.312 1.00 78.00 220 THR A CA 1
ATOM 1710 C C . THR A 1 220 ? 2.131 12.179 5.668 1.00 78.00 220 THR A C 1
ATOM 1712 O O . THR A 1 220 ? 1.263 12.886 6.190 1.00 78.00 220 THR A O 1
ATOM 1715 N N . LEU A 1 221 ? 1.898 11.453 4.571 1.00 77.94 221 LEU A N 1
ATOM 1716 C CA . LEU A 1 221 ? 0.619 11.417 3.866 1.00 77.94 221 LEU A CA 1
ATOM 1717 C C . LEU A 1 221 ? -0.476 10.800 4.735 1.00 77.94 221 LEU A C 1
ATOM 1719 O O . LEU A 1 221 ? -1.535 11.409 4.864 1.00 77.94 221 LEU A O 1
ATOM 1723 N N . ILE A 1 222 ? -0.210 9.659 5.382 1.00 82.12 222 ILE A N 1
ATOM 1724 C CA . ILE A 1 222 ? -1.165 8.995 6.286 1.00 82.12 222 ILE A CA 1
ATOM 1725 C C . ILE A 1 222 ? -1.591 9.948 7.416 1.00 82.12 222 ILE A C 1
ATOM 1727 O O . ILE A 1 222 ? -2.783 10.169 7.640 1.00 82.12 222 ILE A O 1
ATOM 1731 N N . VAL A 1 223 ? -0.624 10.567 8.103 1.00 79.88 223 VAL A N 1
ATOM 1732 C CA . VAL A 1 223 ?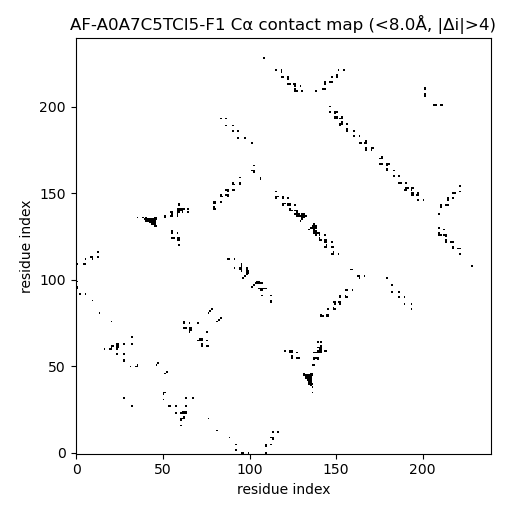 -0.894 11.452 9.249 1.00 79.88 223 VAL A CA 1
ATOM 1733 C C . VAL A 1 223 ? -1.618 12.728 8.821 1.00 79.88 223 VAL A C 1
ATOM 1735 O O . VAL A 1 223 ? -2.561 13.160 9.490 1.00 79.88 223 VAL A O 1
ATOM 1738 N N . THR A 1 224 ? -1.174 13.358 7.733 1.00 78.44 224 THR A N 1
ATOM 1739 C CA . THR A 1 224 ? -1.767 14.609 7.239 1.00 78.44 224 THR A CA 1
ATOM 1740 C C . THR A 1 224 ? -3.193 14.372 6.769 1.00 78.44 224 THR A C 1
ATOM 1742 O O . THR A 1 224 ? -4.095 15.127 7.132 1.00 78.44 224 THR A O 1
ATOM 1745 N N . HIS A 1 225 ? -3.416 13.289 6.029 1.00 77.19 225 HIS A N 1
ATOM 1746 C CA . HIS A 1 225 ? -4.732 12.903 5.546 1.00 77.19 225 HIS A CA 1
ATOM 1747 C C . HIS A 1 225 ? -5.705 12.633 6.693 1.00 77.19 225 HIS A C 1
ATOM 1749 O O . HIS A 1 225 ? -6.763 13.263 6.754 1.00 77.19 225 HIS A O 1
ATOM 1755 N N . HIS A 1 226 ? -5.319 11.792 7.655 1.00 76.69 226 HIS A N 1
ATOM 1756 C CA . HIS A 1 226 ? -6.166 11.506 8.808 1.00 76.69 226 HIS A CA 1
ATOM 1757 C C . HIS A 1 226 ? -6.521 12.787 9.582 1.00 76.69 226 HIS A C 1
ATOM 1759 O O . HIS A 1 226 ? -7.683 12.997 9.939 1.00 76.69 226 HIS A O 1
ATOM 1765 N N . LYS A 1 227 ? -5.555 13.697 9.787 1.00 73.94 227 LYS A N 1
ATOM 1766 C CA . LYS A 1 227 ? -5.795 15.004 10.429 1.00 73.94 227 LYS A CA 1
ATOM 1767 C C . LYS A 1 227 ? -6.748 15.900 9.636 1.00 73.94 227 LYS A C 1
ATOM 1769 O O . LYS A 1 227 ? -7.561 16.592 10.245 1.00 73.94 227 LYS A O 1
ATOM 1774 N N . LEU A 1 228 ? -6.645 15.931 8.309 1.00 69.81 228 LEU A N 1
ATOM 1775 C CA . LEU A 1 228 ? -7.529 16.735 7.461 1.00 69.81 228 LEU A CA 1
ATOM 1776 C C . LEU A 1 228 ? -8.960 16.191 7.489 1.00 69.81 228 LEU A C 1
ATOM 1778 O O . LEU A 1 228 ? -9.894 16.952 7.730 1.00 69.81 228 LEU A O 1
ATOM 1782 N N . VAL A 1 229 ? -9.133 14.877 7.339 1.00 66.06 229 VAL A N 1
ATOM 1783 C CA . VAL A 1 229 ? -10.456 14.231 7.360 1.00 66.06 229 VAL A CA 1
ATOM 1784 C C . VAL A 1 229 ? -11.144 14.394 8.717 1.00 66.06 229 VAL A C 1
ATOM 1786 O O . VAL A 1 229 ? -12.338 14.683 8.768 1.00 66.06 229 VAL A O 1
ATOM 1789 N N . THR A 1 230 ? -10.398 14.277 9.818 1.00 62.94 230 THR A N 1
ATOM 1790 C CA . THR A 1 230 ? -10.946 14.444 11.176 1.00 62.94 230 THR A CA 1
ATOM 1791 C C . THR A 1 230 ? -11.235 15.901 11.549 1.00 62.94 230 THR A C 1
ATOM 1793 O O . THR A 1 230 ? -12.163 16.144 12.313 1.00 62.94 230 THR A O 1
ATOM 1796 N N . LYS A 1 231 ? -10.499 16.886 11.009 1.00 56.56 231 LYS A N 1
ATOM 1797 C CA . LYS A 1 231 ? -10.795 18.320 11.211 1.00 56.56 231 LYS A CA 1
ATOM 1798 C C . LYS A 1 231 ? -11.980 18.826 10.386 1.00 56.56 231 LYS A C 1
ATOM 1800 O O . LYS A 1 231 ? -12.638 19.769 10.813 1.00 56.56 231 LYS A O 1
ATOM 1805 N N . LEU A 1 232 ? -12.222 18.249 9.208 1.00 44.78 232 LEU A N 1
ATOM 1806 C CA . LEU A 1 232 ? -13.254 18.711 8.272 1.00 44.78 232 LEU A CA 1
ATOM 1807 C C . LEU A 1 232 ? -14.670 18.224 8.615 1.00 44.78 232 LEU A C 1
ATOM 1809 O O . LEU A 1 232 ? -15.632 18.758 8.065 1.00 44.78 232 LEU A O 1
ATOM 1813 N N . ARG A 1 233 ? -14.833 17.251 9.522 1.00 47.88 233 ARG A N 1
ATOM 1814 C CA . ARG A 1 233 ? -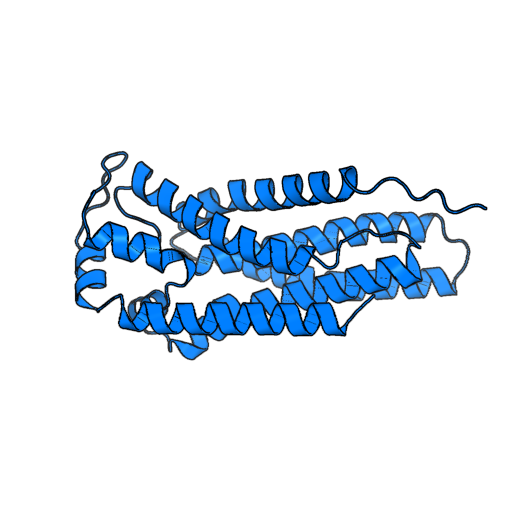16.156 16.888 10.049 1.00 47.88 233 ARG A CA 1
ATOM 1815 C C . ARG A 1 233 ? -16.451 17.701 11.315 1.00 47.88 233 ARG A C 1
ATOM 1817 O O . ARG A 1 233 ? -15.690 17.598 12.279 1.00 47.88 233 ARG A O 1
ATOM 1824 N N . PRO A 1 234 ? -17.529 18.509 11.349 1.00 38.69 234 PRO A N 1
ATOM 1825 C CA . PRO A 1 234 ? -17.927 19.184 12.575 1.00 38.69 234 PRO A CA 1
ATOM 1826 C C . PRO A 1 234 ? -18.222 18.128 13.643 1.00 38.69 234 PRO A C 1
ATOM 1828 O O . PRO A 1 234 ? -18.805 17.086 13.344 1.00 38.69 234 PRO A O 1
ATOM 1831 N N . LYS A 1 235 ? -17.826 18.397 14.894 1.00 42.44 235 LYS A N 1
ATOM 1832 C CA . LYS A 1 235 ? -18.315 17.637 16.049 1.00 42.44 235 LYS A CA 1
ATOM 1833 C C . LYS A 1 235 ? -19.840 17.695 16.002 1.00 42.44 235 LYS A C 1
ATOM 1835 O O . LYS A 1 235 ? -20.418 18.705 16.390 1.00 42.44 235 LYS A O 1
ATOM 1840 N N . THR A 1 236 ? -20.492 16.633 15.549 1.00 41.66 236 THR A N 1
ATOM 1841 C CA . THR A 1 236 ? -21.897 16.413 15.864 1.00 41.66 236 THR A CA 1
ATOM 1842 C C . THR A 1 236 ? -21.965 16.238 17.372 1.00 41.66 236 THR A C 1
ATOM 1844 O O . THR A 1 236 ? -21.640 15.181 17.910 1.00 41.66 236 THR A O 1
ATOM 1847 N N . THR A 1 237 ? -22.302 17.322 18.064 1.00 41.66 237 THR A N 1
ATOM 1848 C CA . THR A 1 237 ? -22.853 17.290 19.413 1.00 41.66 237 THR A CA 1
ATOM 1849 C C . THR A 1 237 ? -24.038 16.336 19.393 1.00 41.66 237 THR A C 1
ATOM 1851 O O . THR A 1 237 ? -25.090 16.672 18.857 1.00 41.66 237 THR A O 1
ATOM 1854 N N . GLN A 1 238 ? -23.858 15.130 19.929 1.00 31.55 238 GLN A N 1
ATOM 1855 C CA . GLN A 1 238 ? -25.000 14.339 20.363 1.00 31.55 238 GLN A CA 1
ATOM 1856 C C . GLN A 1 238 ? -25.534 14.979 21.652 1.00 31.55 238 GLN A C 1
ATOM 1858 O O . GLN A 1 238 ? -24.724 15.313 22.525 1.00 31.55 238 GLN A O 1
ATOM 1863 N N . PRO A 1 239 ? -26.853 15.204 21.767 1.00 36.91 239 PRO A N 1
ATOM 1864 C CA . PRO A 1 239 ? -27.447 15.596 23.032 1.00 36.91 239 PRO A CA 1
ATOM 1865 C C . PRO A 1 239 ? -27.330 14.424 24.017 1.00 36.91 239 PRO A C 1
ATOM 1867 O O . PRO A 1 239 ? -27.447 13.262 23.625 1.00 36.91 239 PRO A O 1
ATOM 1870 N N . ILE A 1 240 ? -27.019 14.773 25.266 1.00 40.19 240 ILE A N 1
ATOM 1871 C CA . ILE A 1 240 ? -27.033 13.888 26.439 1.00 40.19 240 ILE A CA 1
ATOM 1872 C C . ILE A 1 240 ? -28.476 13.484 26.734 1.00 40.19 240 ILE A C 1
ATOM 1874 O O . ILE A 1 240 ? -29.348 14.375 26.611 1.00 40.19 240 ILE A O 1
#

Mean predicted aligned error: 7.64 Å